Protein AF-A0A832GX34-F1 (afdb_monomer)

Radius of gyration: 17.65 Å; Cα contacts (8 Å, |Δi|>4): 379; chains: 1; bounding box: 40×36×47 Å

Foldseek 3Di:
DQAQVDDDPDADLAADPPVPDDLVVLLVVLLVVVVPDLPAAADEAPDPDFLLSHQCLLVNLVSNVVSCVVSVNNHFYEYEGQLQNLQPPSSLVSCLSGQEYEYEDQFLDFVLCCVPVVHDPPRTSVSSLVSLLVSLVSHPHAYEYEHEWKAQAPDTCLALVRLVSVLVSCVSNVGQAYEYEYRPDGGPDPRIDHDPPVSSVSSQVSSVVSVHHYDYYYD

Sequence (219 aa):
VYCFRGPTAVKTLHPVDLGYPTPRDLERALELALSDSADVRSIDFSGNGEPTLHPRLAELARVARAAAASRGVPASFGVFTNSSTLGERRALEALQLFDHVEAKLDTADPAKFRALNRPVAGLELERVVEGLRRFRKAYGGTLAVQVMLVDSGPLSNASLEDARALADALSGIEPDEVHVYTVYRPPWTGAVSKPERGRFEAFARELERAGFRVRTYYE

Solvent-accessible surface area (backbone atoms only — not comparable to full-atom values): 12136 Å² total; per-residue (Å²): 82,64,50,57,87,50,82,76,90,76,73,70,86,62,66,51,82,78,79,64,86,41,61,67,55,48,45,55,52,46,56,62,61,56,72,79,43,96,78,53,53,64,52,68,49,69,67,92,77,55,52,72,34,35,78,53,44,48,56,42,47,52,47,53,52,50,56,33,54,78,69,72,41,80,48,46,35,35,36,46,38,73,32,81,48,37,69,37,68,72,32,48,61,33,54,66,72,31,52,30,40,39,33,44,56,55,60,66,45,62,69,57,38,51,68,42,67,54,61,44,91,91,65,52,60,68,57,33,54,51,6,45,31,55,36,45,79,73,45,88,52,48,37,31,37,33,26,62,33,36,28,48,73,97,45,67,52,43,43,66,65,42,27,50,48,32,44,60,55,42,66,68,33,65,57,70,30,37,36,41,34,36,66,61,60,76,32,56,40,87,60,48,44,60,54,60,65,70,44,49,53,51,22,51,50,48,32,40,75,72,70,47,52,68,44,80,41,81,101

Structure (mmCIF, N/CA/C/O backbone):
data_AF-A0A832GX34-F1
#
_entry.id   AF-A0A832GX34-F1
#
loop_
_atom_site.group_PDB
_atom_site.id
_atom_site.type_symbol
_atom_site.label_atom_id
_atom_site.label_alt_id
_atom_site.label_comp_id
_atom_site.label_asym_id
_atom_site.label_entity_id
_atom_site.label_seq_id
_atom_site.pdbx_PDB_ins_code
_atom_site.Cartn_x
_atom_site.Cartn_y
_atom_site.Cartn_z
_atom_site.occupancy
_atom_site.B_iso_or_equiv
_atom_site.auth_seq_id
_atom_site.auth_comp_id
_atom_site.auth_asym_id
_atom_site.auth_atom_id
_atom_site.pdbx_PDB_model_num
ATOM 1 N N . VAL A 1 1 ? 11.850 5.297 -5.381 1.00 89.06 1 VAL A N 1
ATOM 2 C CA . VAL A 1 1 ? 12.397 6.443 -6.156 1.00 89.06 1 VAL A CA 1
ATOM 3 C C . VAL A 1 1 ? 11.394 7.572 -6.313 1.00 89.06 1 VAL A C 1
ATOM 5 O O . VAL A 1 1 ? 11.776 8.722 -6.204 1.00 89.06 1 VAL A O 1
ATOM 8 N N . TYR A 1 2 ? 10.113 7.256 -6.495 1.00 91.00 2 TYR A N 1
ATOM 9 C CA . TYR A 1 2 ? 9.048 8.224 -6.758 1.00 91.00 2 TYR A CA 1
ATOM 10 C C . TYR A 1 2 ? 8.475 8.936 -5.515 1.00 91.00 2 TYR A C 1
ATOM 12 O O . TYR A 1 2 ? 7.642 9.826 -5.648 1.00 91.00 2 TYR A O 1
ATOM 20 N N . CYS A 1 3 ? 8.863 8.542 -4.296 1.00 88.88 3 CYS A N 1
ATOM 21 C CA . CYS A 1 3 ? 8.315 9.136 -3.076 1.00 88.88 3 CYS A CA 1
ATOM 22 C C . CYS A 1 3 ? 8.738 10.608 -2.953 1.00 88.88 3 CYS A C 1
ATOM 24 O O . CYS A 1 3 ? 9.929 10.911 -2.871 1.00 88.88 3 CYS A O 1
ATOM 26 N N . PHE A 1 4 ? 7.762 11.518 -2.890 1.00 88.25 4 PHE A N 1
ATOM 27 C CA . PHE A 1 4 ? 7.994 12.963 -2.758 1.00 88.25 4 PHE A CA 1
ATOM 28 C C . PHE A 1 4 ? 8.680 13.351 -1.435 1.00 88.25 4 PHE A C 1
ATOM 30 O O . PHE A 1 4 ? 9.282 14.413 -1.340 1.00 88.25 4 PHE A O 1
ATOM 37 N N . ARG A 1 5 ? 8.622 12.481 -0.416 1.00 87.31 5 ARG A N 1
ATOM 38 C CA . ARG A 1 5 ? 9.267 12.691 0.893 1.00 87.31 5 ARG A CA 1
ATOM 39 C C . ARG A 1 5 ? 10.777 12.433 0.883 1.00 87.31 5 ARG A C 1
ATOM 41 O O . ARG A 1 5 ? 11.436 12.688 1.883 1.00 87.31 5 ARG A O 1
ATOM 48 N N . GLY A 1 6 ? 11.322 11.923 -0.221 1.00 86.69 6 GLY A N 1
ATOM 49 C CA . GLY A 1 6 ? 12.753 11.676 -0.360 1.00 86.69 6 GLY A CA 1
ATOM 50 C C . GLY A 1 6 ? 13.239 10.367 0.276 1.00 86.69 6 GLY A C 1
ATOM 51 O O . GLY A 1 6 ? 12.447 9.448 0.511 1.00 86.69 6 GLY A O 1
ATOM 52 N N . PRO A 1 7 ? 14.565 10.221 0.455 1.00 85.31 7 PRO A N 1
ATOM 53 C CA . PRO A 1 7 ? 15.177 8.981 0.914 1.00 85.31 7 PRO A CA 1
ATOM 54 C C . PRO A 1 7 ? 14.908 8.706 2.397 1.00 85.31 7 PRO A C 1
ATOM 56 O O . PRO A 1 7 ? 14.943 9.600 3.238 1.00 85.31 7 PRO A O 1
ATOM 59 N N . THR A 1 8 ? 14.715 7.432 2.733 1.00 85.31 8 THR A N 1
ATOM 60 C CA . THR A 1 8 ? 14.641 6.971 4.122 1.00 85.31 8 THR A CA 1
ATOM 61 C C . THR A 1 8 ? 16.038 6.942 4.742 1.00 85.31 8 THR A C 1
ATOM 63 O O . THR A 1 8 ? 16.921 6.263 4.219 1.00 85.31 8 THR A O 1
ATOM 66 N N . ALA A 1 9 ? 16.225 7.635 5.870 1.00 84.19 9 ALA A N 1
ATOM 67 C CA . ALA A 1 9 ? 17.497 7.659 6.596 1.00 84.19 9 ALA A CA 1
ATOM 68 C C . ALA A 1 9 ? 17.866 6.289 7.197 1.00 84.19 9 ALA A C 1
ATOM 70 O O . ALA A 1 9 ? 19.022 5.882 7.145 1.00 84.19 9 ALA A O 1
ATOM 71 N N . VAL A 1 10 ? 16.876 5.559 7.727 1.00 86.44 10 VAL A N 1
ATOM 72 C CA . VAL A 1 10 ? 17.055 4.237 8.347 1.00 86.44 10 VAL A CA 1
ATOM 73 C C . VAL A 1 10 ? 16.289 3.187 7.548 1.00 86.44 10 VAL A C 1
ATOM 75 O O . VAL A 1 10 ? 15.060 3.178 7.541 1.00 86.44 10 VAL A O 1
ATOM 78 N N . LYS A 1 11 ? 17.009 2.284 6.877 1.00 90.69 11 LYS A N 1
ATOM 79 C CA . LYS A 1 11 ? 16.419 1.124 6.198 1.00 90.69 11 LYS A CA 1
ATOM 80 C C . LYS A 1 11 ? 16.507 -0.100 7.101 1.00 90.69 11 LYS A C 1
ATOM 82 O O . LYS A 1 11 ? 17.604 -0.521 7.446 1.00 90.69 11 LYS A O 1
ATOM 87 N N . THR A 1 12 ? 15.368 -0.678 7.462 1.00 93.56 12 THR A N 1
ATOM 88 C CA . THR A 1 12 ? 15.299 -1.844 8.351 1.00 93.56 12 THR A CA 1
ATOM 89 C C . THR A 1 12 ? 14.001 -2.617 8.128 1.00 93.56 12 THR A C 1
ATOM 91 O O . THR A 1 12 ? 13.036 -2.062 7.606 1.00 93.56 12 THR A O 1
ATOM 94 N N . LEU A 1 13 ? 13.996 -3.890 8.523 1.00 92.38 13 LEU A N 1
ATOM 95 C CA . LEU A 1 13 ? 12.788 -4.715 8.666 1.00 92.38 13 LEU A CA 1
ATOM 96 C C . LEU A 1 13 ? 12.349 -4.842 10.131 1.00 92.38 13 LEU A C 1
ATOM 98 O O . LEU A 1 13 ? 11.284 -5.380 10.420 1.00 92.38 13 LEU A O 1
ATOM 102 N N . HIS A 1 14 ? 13.179 -4.375 11.063 1.00 92.94 14 HIS A N 1
ATOM 103 C CA . HIS A 1 14 ? 12.913 -4.466 12.490 1.00 92.94 14 HIS A CA 1
ATOM 104 C C . HIS A 1 14 ? 12.144 -3.243 12.981 1.00 92.94 14 HIS A C 1
ATOM 106 O O . HIS A 1 14 ? 12.371 -2.145 12.468 1.00 92.94 14 HIS A O 1
ATOM 112 N N . PRO A 1 15 ? 11.277 -3.407 13.995 1.00 91.62 15 PRO A N 1
ATOM 113 C CA . PRO A 1 15 ? 10.556 -2.285 14.571 1.00 91.62 15 PRO A CA 1
ATOM 114 C C . PRO A 1 15 ? 11.511 -1.181 15.031 1.00 91.62 15 PRO A C 1
ATOM 116 O O . PRO A 1 15 ? 12.547 -1.468 15.632 1.00 91.62 15 PRO A O 1
ATOM 119 N N . VAL A 1 16 ? 11.145 0.073 14.775 1.00 88.81 16 VAL A N 1
ATOM 120 C CA . VAL A 1 16 ? 11.920 1.246 15.196 1.00 88.81 16 VAL A CA 1
ATOM 121 C C . VAL A 1 16 ? 11.024 2.150 16.019 1.00 88.81 16 VAL A C 1
ATOM 123 O O . VAL A 1 16 ? 10.033 2.671 15.509 1.00 88.81 16 VAL A O 1
ATOM 126 N N . ASP A 1 17 ? 11.381 2.351 17.285 1.00 89.00 17 ASP A N 1
ATOM 127 C CA . ASP A 1 17 ? 10.767 3.397 18.095 1.00 89.00 17 ASP A CA 1
ATOM 128 C C . ASP A 1 17 ? 11.527 4.706 17.888 1.00 89.00 17 ASP A C 1
ATOM 130 O O . ASP A 1 17 ? 12.651 4.866 18.359 1.00 89.00 17 ASP A O 1
ATOM 134 N N . LEU A 1 18 ? 10.921 5.638 17.158 1.00 86.75 18 LEU A N 1
ATOM 135 C CA . LEU A 1 18 ? 11.448 6.998 17.020 1.00 86.75 18 LEU A CA 1
ATOM 136 C C . LEU A 1 18 ? 10.953 7.920 18.144 1.00 86.75 18 LEU A C 1
ATOM 138 O O . LEU A 1 18 ? 11.246 9.113 18.133 1.00 86.75 18 LEU A O 1
ATOM 142 N N . GLY A 1 19 ? 10.178 7.391 19.096 1.00 88.12 19 GLY A N 1
ATOM 143 C CA . GLY A 1 19 ? 9.509 8.150 20.146 1.00 88.12 19 GLY A CA 1
ATOM 144 C C . GLY A 1 19 ? 8.198 8.798 19.698 1.00 88.12 19 GLY A C 1
ATOM 145 O O . GLY A 1 19 ? 7.461 9.287 20.548 1.00 88.12 19 GLY A O 1
ATOM 146 N N . TYR A 1 20 ? 7.869 8.773 18.402 1.00 87.62 20 TYR A N 1
ATOM 147 C CA . TYR A 1 20 ? 6.657 9.378 17.853 1.00 87.62 20 TYR A CA 1
ATOM 148 C C . TYR A 1 20 ? 6.102 8.609 16.634 1.00 87.62 20 TYR A C 1
ATOM 150 O O . TYR A 1 20 ? 6.871 7.980 15.901 1.00 87.62 20 TYR A O 1
ATOM 158 N N . PRO A 1 21 ? 4.784 8.719 16.370 1.00 90.94 21 PRO A N 1
ATOM 159 C CA . PRO A 1 21 ? 3.783 9.309 17.264 1.00 90.94 21 PRO A CA 1
ATOM 160 C C . PRO A 1 21 ? 3.539 8.422 18.496 1.00 90.94 21 PRO A C 1
ATOM 162 O O . PRO A 1 21 ? 3.489 7.195 18.396 1.00 90.94 21 PRO A O 1
ATOM 165 N N . THR A 1 22 ? 3.372 9.028 19.675 1.00 94.75 22 THR A N 1
ATOM 166 C CA . THR A 1 22 ? 2.871 8.287 20.839 1.00 94.75 22 THR A CA 1
ATOM 167 C C . THR A 1 22 ? 1.347 8.114 20.750 1.00 94.75 22 THR A C 1
ATOM 169 O O . THR A 1 22 ? 0.675 8.903 20.082 1.00 94.75 22 THR A O 1
ATOM 172 N N . PRO A 1 23 ? 0.768 7.126 21.456 1.00 95.00 23 PRO A N 1
ATOM 173 C CA . PRO A 1 23 ? -0.682 7.004 21.631 1.00 95.00 23 PRO A CA 1
ATOM 174 C C . PRO A 1 23 ? -1.352 8.312 22.066 1.00 95.00 23 PRO A C 1
ATOM 176 O O . PRO A 1 23 ? -2.378 8.689 21.513 1.00 95.00 23 PRO A O 1
ATOM 179 N N . ARG A 1 24 ? -0.723 9.050 22.989 1.00 95.38 24 ARG A N 1
ATOM 180 C CA . ARG A 1 24 ? -1.229 10.333 23.486 1.00 95.38 24 ARG A CA 1
ATOM 181 C C . ARG A 1 24 ? -1.151 11.450 22.443 1.00 95.38 24 ARG A C 1
ATOM 183 O O . ARG A 1 24 ? -2.044 12.292 22.391 1.00 95.38 24 ARG A O 1
ATOM 190 N N . ASP A 1 25 ? -0.098 11.470 21.622 1.00 94.69 25 ASP A N 1
ATOM 191 C CA . ASP A 1 25 ? 0.008 12.431 20.515 1.00 94.69 25 ASP A CA 1
ATOM 192 C C . ASP A 1 25 ? -1.096 12.187 19.487 1.00 94.69 25 ASP A C 1
ATOM 194 O O . ASP A 1 25 ? -1.736 13.134 19.032 1.00 94.69 25 ASP A O 1
ATOM 198 N N . LEU A 1 26 ? -1.339 10.913 19.153 1.00 95.75 26 LEU A N 1
ATOM 199 C CA . LEU A 1 26 ? -2.395 10.524 18.224 1.00 95.75 26 LEU A CA 1
ATOM 200 C C . LEU A 1 26 ? -3.781 10.856 18.780 1.00 95.75 26 LEU A C 1
ATOM 202 O O . LEU A 1 26 ? -4.587 11.432 18.059 1.00 95.75 26 LEU A O 1
ATOM 206 N N . GLU A 1 27 ? -4.044 10.533 20.047 1.00 95.12 27 GLU A N 1
ATOM 207 C CA . GLU A 1 27 ? -5.300 10.868 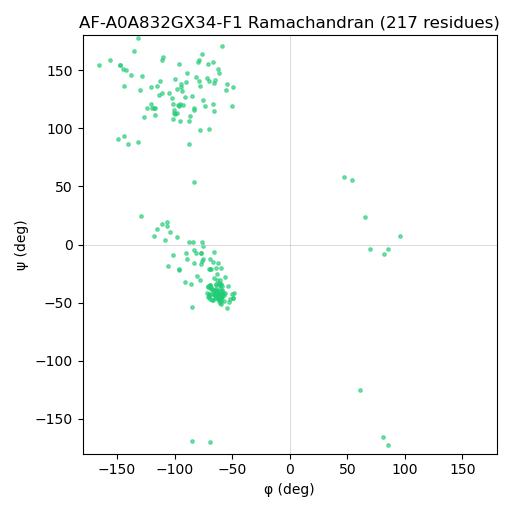20.720 1.00 95.12 27 GLU A CA 1
ATOM 208 C C . GLU A 1 27 ? -5.579 12.369 20.623 1.00 95.12 27 GLU A C 1
ATOM 210 O O . GLU A 1 27 ? -6.584 12.756 20.036 1.00 95.12 27 GLU A O 1
ATOM 215 N N . ARG A 1 28 ? -4.643 13.223 21.059 1.00 94.44 28 ARG A N 1
ATOM 216 C CA . ARG A 1 28 ? -4.798 14.685 20.982 1.00 94.44 28 ARG A CA 1
ATOM 217 C C . ARG A 1 28 ? -5.031 15.179 19.551 1.00 94.44 28 ARG A C 1
ATOM 219 O O . ARG A 1 28 ? -5.851 16.068 19.334 1.00 94.44 28 ARG A O 1
ATOM 226 N N . ALA A 1 29 ? -4.303 14.635 18.576 1.00 93.94 29 ALA A N 1
ATOM 227 C CA . ALA A 1 29 ? -4.479 15.008 17.175 1.00 93.94 29 ALA A CA 1
ATOM 228 C C . ALA A 1 29 ? -5.877 14.631 16.656 1.00 93.94 29 ALA A C 1
ATOM 230 O O . ALA A 1 29 ? -6.500 15.418 15.945 1.00 93.94 29 ALA A O 1
ATOM 231 N N . LEU A 1 30 ? -6.388 13.460 17.044 1.00 94.00 30 LEU A N 1
ATOM 232 C CA . LEU A 1 30 ? -7.731 13.006 16.689 1.00 94.00 30 LEU A CA 1
ATOM 233 C C . LEU A 1 30 ? -8.820 13.796 17.410 1.00 94.00 30 LEU A C 1
ATOM 235 O O . LEU A 1 30 ? -9.839 14.087 16.798 1.00 94.00 30 LEU A O 1
ATOM 239 N N . GLU A 1 31 ? -8.622 14.189 18.668 1.00 90.25 31 GLU A N 1
ATOM 240 C CA . GLU A 1 31 ? -9.579 15.042 19.379 1.00 90.25 31 GLU A CA 1
ATOM 241 C C . GLU A 1 31 ? -9.819 16.357 18.636 1.00 90.25 31 GLU A C 1
ATOM 243 O O . GLU A 1 31 ? -10.972 16.754 18.483 1.00 90.25 31 GLU A O 1
ATOM 248 N N . LEU A 1 32 ? -8.744 16.981 18.143 1.00 89.75 32 LEU A N 1
ATOM 249 C CA . LEU A 1 32 ? -8.796 18.212 17.352 1.00 89.75 32 LEU A CA 1
ATOM 250 C C . LEU A 1 32 ? -9.395 17.982 15.958 1.00 89.75 32 LEU A C 1
ATOM 252 O O . LEU A 1 32 ? -10.206 18.775 15.494 1.00 89.75 32 LEU A O 1
ATOM 256 N N . ALA A 1 33 ? -9.007 16.902 15.276 1.00 90.69 33 ALA A N 1
ATOM 257 C CA . ALA A 1 33 ? -9.495 16.619 13.926 1.00 90.69 33 ALA A CA 1
ATOM 258 C C . ALA A 1 33 ? -10.983 16.226 13.905 1.00 90.69 33 ALA A C 1
ATOM 260 O O . ALA A 1 33 ? -11.705 16.572 12.974 1.00 90.69 33 ALA A O 1
ATOM 261 N N . LEU A 1 34 ? -11.444 15.512 14.935 1.00 90.00 34 LEU A N 1
ATOM 262 C CA . LEU A 1 34 ? -12.820 15.025 15.039 1.00 90.00 34 LEU A CA 1
ATOM 263 C C . LEU A 1 34 ? -13.764 16.025 15.719 1.00 90.00 34 LEU A C 1
ATOM 265 O O . LEU A 1 34 ? -14.974 15.829 15.655 1.00 90.00 34 LEU A O 1
ATOM 269 N N . SER A 1 35 ? -13.263 17.086 16.367 1.00 83.88 35 SER A N 1
ATOM 270 C CA . SER A 1 35 ? -14.131 18.097 16.994 1.00 83.88 35 SER A CA 1
ATOM 271 C C . SER A 1 35 ? -14.894 18.962 15.990 1.00 83.88 35 SER A C 1
ATOM 273 O O . SER A 1 35 ? -15.904 19.550 16.362 1.00 83.88 35 SER A O 1
ATOM 275 N N . ASP A 1 36 ? -14.419 19.041 14.744 1.00 72.62 36 ASP A N 1
ATOM 276 C CA . ASP A 1 36 ? -14.904 20.000 13.740 1.00 72.62 36 ASP A CA 1
ATOM 277 C C . ASP A 1 36 ? -15.524 19.327 12.501 1.00 72.62 36 ASP A C 1
ATOM 279 O O . ASP A 1 36 ? -15.804 19.975 11.496 1.00 72.62 36 ASP A O 1
ATOM 283 N N . SER A 1 37 ? -15.706 18.000 12.517 1.00 66.25 37 SER A N 1
ATOM 284 C CA . SER A 1 37 ? -16.031 17.271 11.289 1.00 66.25 37 SER A CA 1
ATOM 285 C C . SER A 1 37 ? -17.008 16.115 11.516 1.00 66.25 37 SER A C 1
ATOM 287 O O . SER A 1 37 ? -16.624 14.984 11.810 1.00 66.25 37 SER A O 1
ATOM 289 N N . ALA A 1 38 ? -18.301 16.409 11.336 1.00 68.25 38 ALA A N 1
ATOM 290 C CA . ALA A 1 38 ? -19.385 15.421 11.387 1.00 68.25 38 ALA A CA 1
ATOM 291 C C . ALA A 1 38 ? -19.374 14.434 10.197 1.00 68.25 38 ALA A C 1
ATOM 2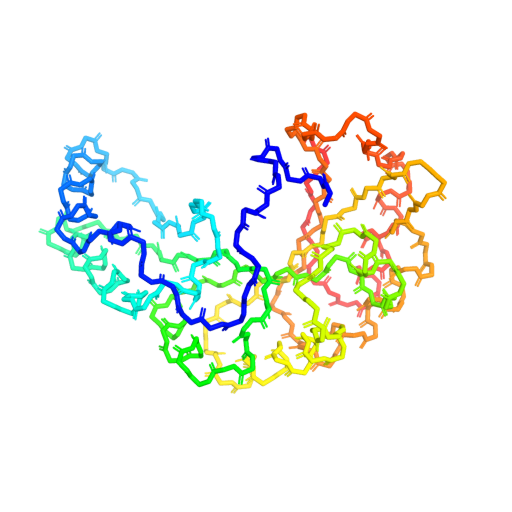93 O O . ALA A 1 38 ? -20.055 13.413 10.239 1.00 68.25 38 ALA A O 1
ATOM 294 N N . ASP A 1 39 ? -18.588 14.719 9.153 1.00 85.19 39 ASP A N 1
ATOM 295 C CA . ASP A 1 39 ? -18.563 13.972 7.888 1.00 85.19 39 ASP A CA 1
ATOM 296 C C . ASP A 1 39 ? -17.354 13.036 7.733 1.00 85.19 39 ASP A C 1
ATOM 298 O O . ASP A 1 39 ? -17.113 12.503 6.644 1.00 85.19 39 ASP A O 1
ATOM 302 N N . VAL A 1 40 ? -16.576 12.817 8.797 1.00 91.69 40 VAL A N 1
ATOM 303 C CA . VAL A 1 40 ? -15.431 11.898 8.748 1.00 91.69 40 VAL A CA 1
ATOM 304 C C . VAL A 1 40 ? -15.929 10.470 8.538 1.00 91.69 40 VAL A C 1
ATOM 306 O O . VAL A 1 40 ? -16.592 9.890 9.396 1.00 91.69 40 VAL A O 1
A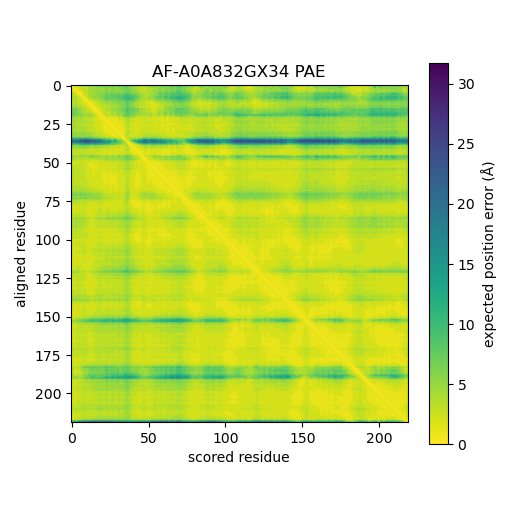TOM 309 N N . ARG A 1 41 ? -15.583 9.896 7.380 1.00 92.25 41 ARG A N 1
ATOM 310 C CA . ARG A 1 41 ? -15.945 8.522 6.992 1.00 92.25 41 ARG A CA 1
ATOM 311 C C . ARG A 1 41 ? -14.784 7.536 7.067 1.00 92.25 41 ARG A C 1
ATOM 313 O O . ARG A 1 41 ? -15.039 6.340 7.135 1.00 92.25 41 ARG A O 1
ATOM 320 N N . SER A 1 42 ? -13.540 8.011 7.083 1.00 95.19 42 SER A N 1
ATOM 321 C CA . SER A 1 42 ? -12.357 7.158 7.214 1.00 95.19 42 SER A CA 1
ATOM 322 C C . SER A 1 42 ? -11.249 7.823 8.029 1.00 95.19 42 SER A C 1
ATOM 324 O O . SER A 1 42 ? -11.127 9.049 8.065 1.00 95.19 42 SER A O 1
ATOM 326 N N . ILE A 1 43 ? -10.441 6.996 8.691 1.00 96.06 43 ILE A N 1
ATOM 327 C CA . ILE A 1 43 ? -9.198 7.375 9.366 1.00 96.06 43 ILE A CA 1
ATOM 328 C C . ILE A 1 43 ? -8.093 6.457 8.838 1.00 96.06 43 ILE A C 1
ATOM 330 O O . ILE A 1 43 ? -8.058 5.267 9.155 1.00 96.06 43 ILE A O 1
ATOM 334 N N . ASP A 1 44 ? -7.177 7.022 8.048 1.00 96.62 44 ASP A N 1
ATOM 335 C CA . ASP A 1 44 ? -6.186 6.253 7.292 1.00 96.62 44 ASP A CA 1
ATOM 336 C C . ASP A 1 44 ? -4.747 6.488 7.777 1.00 96.62 44 ASP A C 1
ATOM 338 O O . ASP A 1 44 ? -4.249 7.614 7.859 1.00 96.62 44 ASP A O 1
ATOM 342 N N . PHE A 1 45 ? -4.031 5.399 8.045 1.00 97.06 45 PHE A N 1
ATOM 343 C CA . PHE A 1 45 ? -2.638 5.404 8.480 1.00 97.06 45 PHE A CA 1
ATOM 344 C C . PHE A 1 45 ? -1.710 5.404 7.255 1.00 97.06 45 PHE A C 1
ATOM 346 O O . PHE A 1 45 ? -1.273 4.356 6.785 1.00 97.06 45 PHE A O 1
ATOM 353 N N . SER A 1 46 ? -1.405 6.598 6.736 1.00 91.88 46 SER A N 1
ATOM 354 C CA . SER A 1 46 ? -0.567 6.832 5.535 1.00 91.88 46 SER A CA 1
ATOM 355 C C . SER A 1 46 ? 0.567 7.861 5.764 1.00 91.88 46 SER A C 1
ATOM 357 O O . SER A 1 46 ? 1.068 8.538 4.854 1.00 91.88 46 SER A O 1
ATOM 359 N N . GLY A 1 47 ? 0.973 8.012 7.029 1.00 83.69 47 GLY A N 1
ATOM 360 C CA . GLY A 1 47 ? 1.973 8.977 7.496 1.00 83.69 47 GLY A CA 1
ATOM 361 C C . GLY A 1 47 ? 3.412 8.684 7.053 1.00 83.69 47 GLY A C 1
ATOM 362 O O . GLY A 1 47 ? 3.665 7.870 6.168 1.00 83.69 47 GLY A O 1
ATOM 363 N N . ASN A 1 48 ? 4.373 9.417 7.621 1.00 87.12 48 ASN A N 1
ATOM 364 C CA . ASN A 1 48 ? 5.801 9.240 7.337 1.00 87.12 48 ASN A CA 1
ATOM 365 C C . ASN A 1 48 ? 6.305 7.872 7.819 1.00 87.12 48 ASN A C 1
ATOM 367 O O . ASN A 1 48 ? 6.003 7.461 8.934 1.00 87.12 48 ASN A O 1
ATOM 371 N N . GLY A 1 49 ? 7.148 7.229 7.010 1.00 88.75 49 GLY A N 1
ATOM 372 C CA . GLY A 1 49 ? 7.692 5.904 7.311 1.00 88.75 49 GLY A CA 1
ATOM 373 C C . GLY A 1 49 ? 6.770 4.764 6.880 1.00 88.75 49 GLY A C 1
ATOM 374 O O . GLY A 1 49 ? 5.789 4.976 6.174 1.00 88.75 49 GLY A O 1
ATOM 375 N N . GLU A 1 50 ? 7.140 3.549 7.276 1.00 94.06 50 GLU A N 1
ATOM 376 C CA . GLU A 1 50 ? 6.340 2.342 7.071 1.00 94.06 50 GLU A CA 1
ATOM 377 C C . GLU A 1 50 ? 5.560 2.040 8.361 1.00 94.06 50 GLU A C 1
ATOM 379 O O . GLU A 1 50 ? 6.202 1.727 9.371 1.00 94.06 50 GLU A O 1
ATOM 384 N N . PRO A 1 51 ? 4.213 2.133 8.371 1.00 95.19 51 PRO A N 1
ATOM 385 C CA . PRO A 1 51 ? 3.421 1.986 9.592 1.00 95.19 51 PRO A CA 1
ATOM 386 C C . PRO A 1 51 ? 3.693 0.694 10.367 1.00 95.19 51 PRO A C 1
ATOM 388 O O . PRO A 1 51 ? 3.720 0.710 11.599 1.00 95.19 51 PRO A O 1
ATOM 391 N N . THR A 1 52 ? 3.950 -0.422 9.680 1.00 95.62 52 THR A N 1
ATOM 392 C CA . THR A 1 52 ? 4.188 -1.725 10.324 1.00 95.62 52 THR A CA 1
ATOM 393 C C . THR A 1 52 ? 5.502 -1.792 11.113 1.00 95.62 52 THR A C 1
ATOM 395 O O . THR A 1 52 ? 5.623 -2.583 12.060 1.00 95.62 52 THR A O 1
ATOM 398 N N . LEU A 1 53 ? 6.469 -0.919 10.810 1.00 95.19 53 LEU A N 1
ATOM 399 C CA . LEU A 1 53 ? 7.707 -0.780 11.582 1.00 95.19 53 LEU A CA 1
ATOM 400 C C . LEU A 1 53 ? 7.498 -0.026 12.902 1.00 95.19 53 LEU A C 1
ATOM 402 O O . LEU A 1 53 ? 8.354 -0.111 13.782 1.00 95.19 53 LEU A O 1
ATOM 406 N N . HIS A 1 54 ? 6.371 0.663 13.100 1.00 94.94 54 HIS A N 1
ATOM 407 C CA . HIS A 1 54 ? 6.118 1.358 14.359 1.00 94.94 54 HIS A CA 1
ATOM 408 C C . HIS A 1 54 ? 5.778 0.353 15.471 1.00 94.94 54 HIS A C 1
ATOM 410 O O . HIS A 1 54 ? 4.751 -0.324 15.346 1.00 94.94 54 HIS A O 1
ATOM 416 N N . PRO A 1 55 ? 6.550 0.254 16.579 1.00 93.88 55 PRO A N 1
ATOM 417 C CA . PRO A 1 55 ? 6.421 -0.778 17.624 1.00 93.88 55 PRO A CA 1
ATOM 418 C C . PRO A 1 55 ? 5.023 -0.844 18.251 1.00 93.88 55 PRO A C 1
ATOM 420 O O . PRO A 1 55 ? 4.558 -1.921 18.630 1.00 93.88 55 PRO A O 1
ATOM 423 N N . ARG A 1 56 ? 4.316 0.286 18.255 1.00 95.38 56 ARG A N 1
ATOM 424 C CA . ARG A 1 56 ? 2.987 0.444 18.850 1.00 95.38 56 ARG A CA 1
ATOM 425 C C . ARG A 1 56 ? 1.847 0.551 17.829 1.00 95.38 56 ARG A C 1
ATOM 427 O O . ARG A 1 56 ? 0.787 1.039 18.187 1.00 95.38 56 ARG A O 1
ATOM 434 N N . LEU A 1 57 ? 2.018 0.121 16.570 1.00 96.75 57 LEU A N 1
ATOM 435 C CA . LEU A 1 57 ? 0.957 0.228 15.543 1.00 96.75 57 LEU A CA 1
ATOM 436 C C . LEU A 1 57 ? -0.407 -0.298 16.031 1.00 96.75 57 LEU A C 1
ATOM 438 O O . LEU A 1 57 ? -1.416 0.380 15.876 1.00 96.75 57 LEU A O 1
ATOM 442 N N . ALA A 1 58 ? -0.431 -1.467 16.679 1.00 97.25 58 ALA A N 1
ATOM 443 C CA . ALA A 1 58 ? -1.670 -2.043 17.200 1.00 97.25 58 ALA A CA 1
ATOM 444 C C . ALA A 1 58 ? -2.314 -1.192 18.312 1.00 97.25 58 ALA A C 1
ATOM 446 O O . ALA A 1 58 ? -3.533 -1.131 18.432 1.00 97.25 58 ALA A O 1
ATOM 447 N N . GLU A 1 59 ? -1.510 -0.540 19.149 1.00 97.44 59 GLU A N 1
ATOM 448 C CA . GLU A 1 59 ? -2.002 0.382 20.175 1.00 97.44 59 GLU A CA 1
ATOM 449 C C . GLU A 1 59 ? -2.558 1.660 19.538 1.00 97.44 59 GLU A C 1
ATOM 451 O O . GLU A 1 59 ? -3.674 2.059 19.856 1.00 97.44 59 GLU A O 1
ATOM 456 N N . LEU A 1 60 ? -1.837 2.239 18.572 1.00 97.38 60 LEU A N 1
ATOM 457 C CA . LEU A 1 60 ? -2.281 3.419 17.829 1.00 97.38 60 LEU A CA 1
ATOM 458 C C . LEU A 1 60 ? -3.613 3.174 17.103 1.00 97.38 60 LEU A C 1
ATOM 460 O O . LEU A 1 60 ? -4.504 4.017 17.155 1.00 97.38 60 LEU A O 1
ATOM 464 N N . ALA A 1 61 ? -3.784 2.005 16.478 1.00 97.75 61 ALA A N 1
ATOM 465 C CA . ALA A 1 61 ? -5.039 1.624 15.833 1.00 97.75 61 ALA A CA 1
ATOM 466 C C . ALA A 1 61 ? -6.206 1.549 16.836 1.00 97.75 61 ALA A C 1
ATOM 468 O O . ALA A 1 61 ? -7.297 2.049 16.561 1.00 97.75 61 ALA A O 1
ATOM 469 N N . ARG A 1 62 ? -5.978 0.980 18.031 1.00 98.06 62 ARG A N 1
ATOM 470 C CA . ARG A 1 62 ? -6.993 0.930 19.100 1.00 98.06 62 ARG A CA 1
ATOM 471 C C . ARG A 1 62 ? -7.348 2.319 19.623 1.00 98.06 62 ARG A C 1
ATOM 473 O O . ARG A 1 62 ? -8.530 2.589 19.808 1.00 98.06 62 ARG A O 1
ATOM 480 N N . VAL A 1 63 ? -6.357 3.192 19.814 1.00 97.81 63 VAL A N 1
ATOM 481 C CA . VAL A 1 63 ? -6.589 4.594 20.198 1.00 97.81 63 VAL A CA 1
ATOM 482 C C . VAL A 1 63 ? -7.439 5.304 19.154 1.00 97.81 63 VAL A C 1
ATOM 484 O O . VAL A 1 63 ? -8.427 5.941 19.510 1.00 97.81 63 VAL A O 1
ATOM 487 N N . ALA A 1 64 ? -7.120 5.144 17.868 1.00 97.00 64 ALA A N 1
ATOM 488 C CA . ALA A 1 64 ? -7.883 5.781 16.803 1.00 97.00 64 ALA A CA 1
ATOM 489 C C . ALA A 1 64 ? -9.346 5.312 16.767 1.00 97.00 64 ALA A C 1
ATOM 4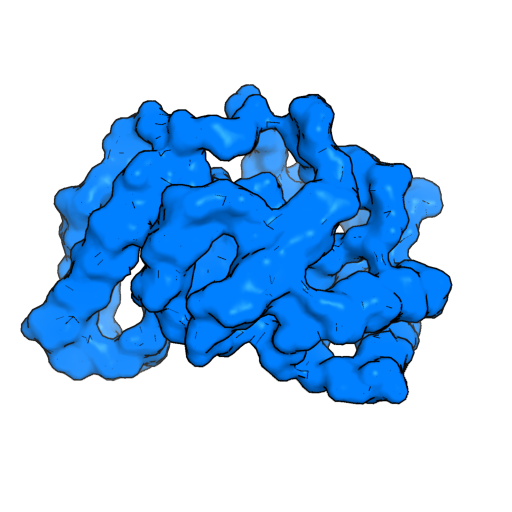91 O O . ALA A 1 64 ? -10.261 6.134 16.679 1.00 97.00 64 ALA A O 1
ATOM 492 N N . ARG A 1 65 ? -9.573 4.001 16.917 1.00 96.94 65 ARG A N 1
ATOM 493 C CA . ARG A 1 65 ? -10.921 3.424 17.021 1.00 96.94 65 ARG A CA 1
ATOM 494 C C . ARG A 1 65 ? -11.686 3.937 18.235 1.00 96.94 65 ARG A C 1
ATOM 496 O O . ARG A 1 65 ? -12.844 4.325 18.097 1.00 96.94 65 ARG A O 1
ATOM 503 N N . ALA A 1 66 ? -11.049 3.979 19.404 1.00 96.44 66 ALA A N 1
ATOM 504 C CA . ALA A 1 66 ? -11.666 4.489 20.625 1.00 96.44 66 ALA A CA 1
ATOM 505 C C . ALA A 1 66 ? -12.040 5.976 20.500 1.00 96.44 66 ALA A C 1
ATOM 507 O O . ALA A 1 66 ? -13.144 6.362 20.886 1.00 96.44 66 ALA A O 1
ATOM 508 N N . ALA A 1 67 ? -11.168 6.793 19.901 1.00 94.62 67 ALA A N 1
ATOM 509 C CA . ALA A 1 67 ? -11.420 8.213 19.679 1.00 94.62 67 ALA A CA 1
ATOM 510 C C . ALA A 1 67 ? -12.651 8.444 18.786 1.00 94.62 67 ALA A C 1
ATOM 512 O O . ALA A 1 67 ? -13.544 9.201 19.174 1.00 94.62 67 ALA A O 1
ATOM 513 N N . ALA A 1 68 ? -12.751 7.742 17.651 1.00 94.06 68 ALA A N 1
ATOM 514 C CA . ALA A 1 68 ? -13.918 7.821 16.769 1.00 94.06 68 ALA A CA 1
ATOM 515 C C . ALA A 1 68 ? -15.203 7.336 17.465 1.00 94.06 68 ALA A C 1
ATOM 517 O O . ALA A 1 68 ? -16.216 8.038 17.462 1.00 94.06 68 ALA A O 1
ATOM 518 N N . ALA A 1 69 ? -15.142 6.181 18.138 1.00 93.69 69 ALA A N 1
ATOM 519 C CA . ALA A 1 69 ? -16.284 5.598 18.838 1.00 93.69 69 ALA A CA 1
ATOM 520 C C . ALA A 1 69 ? -16.814 6.509 19.958 1.00 93.69 69 ALA A C 1
ATOM 522 O O . ALA A 1 69 ? -18.022 6.709 20.062 1.00 93.69 69 ALA A O 1
ATOM 523 N N . SER A 1 70 ? -15.924 7.124 20.749 1.00 92.81 70 SER A N 1
ATOM 524 C CA . SER A 1 70 ? -16.297 8.048 21.837 1.00 92.81 70 SER A CA 1
ATOM 525 C C . SER A 1 70 ? -17.084 9.278 21.365 1.00 92.81 70 SER A C 1
ATOM 527 O O . SER A 1 70 ? -17.767 9.915 22.162 1.00 92.81 70 SER A O 1
ATOM 529 N N . ARG A 1 71 ? -16.993 9.604 20.071 1.00 89.81 71 ARG A N 1
ATOM 530 C CA . ARG A 1 71 ? -17.651 10.747 19.425 1.00 89.81 71 ARG A CA 1
ATOM 531 C C . ARG A 1 71 ? -18.800 10.332 18.507 1.00 89.81 71 ARG A C 1
ATOM 533 O O . ARG A 1 71 ? -19.382 11.186 17.850 1.00 89.81 71 ARG A O 1
ATOM 540 N N . GLY A 1 72 ? -19.124 9.038 18.447 1.00 90.56 72 GLY A N 1
ATOM 541 C CA . GLY A 1 72 ? -20.155 8.516 17.551 1.00 90.56 72 GLY A CA 1
ATOM 542 C C . GLY A 1 72 ? -19.811 8.666 16.066 1.00 90.56 72 GLY A C 1
ATOM 543 O O . GLY A 1 72 ? -20.722 8.703 15.245 1.00 90.56 72 GLY A O 1
ATOM 544 N N . VAL A 1 73 ? -18.523 8.765 15.715 1.00 91.81 73 VAL A N 1
ATOM 545 C CA . VAL A 1 73 ? -18.067 8.891 14.325 1.00 91.81 73 VAL A CA 1
ATOM 546 C C . VAL A 1 73 ? -17.989 7.493 13.699 1.00 91.81 73 VAL A C 1
ATOM 548 O O . VAL A 1 73 ? -17.168 6.683 14.141 1.00 91.81 73 VAL A O 1
ATOM 551 N N . PRO A 1 74 ? -18.794 7.178 12.668 1.00 91.69 74 PRO A N 1
ATOM 552 C CA . PRO A 1 74 ? -18.823 5.859 12.038 1.00 91.69 74 PRO A CA 1
ATOM 553 C C . PRO A 1 74 ? -17.702 5.714 10.992 1.00 91.69 74 PRO A C 1
ATOM 555 O O . PRO A 1 74 ? -17.962 5.422 9.826 1.00 91.69 74 PRO A O 1
ATOM 558 N N . ALA A 1 75 ? -16.455 5.967 11.393 1.00 94.31 75 ALA A N 1
ATOM 559 C CA . ALA A 1 75 ? -15.307 5.910 10.493 1.00 94.31 75 ALA A CA 1
ATOM 560 C C . ALA A 1 75 ? -14.845 4.467 10.235 1.00 94.31 75 ALA A C 1
ATOM 562 O O . ALA A 1 75 ? -14.769 3.657 11.162 1.00 94.31 75 ALA A O 1
ATOM 563 N N . SER A 1 76 ? -14.463 4.174 8.992 1.00 97.06 76 SER A N 1
ATOM 564 C CA . SER A 1 76 ? -13.622 3.022 8.660 1.00 97.06 76 SER A CA 1
ATOM 565 C C . SER A 1 76 ? -12.150 3.322 8.954 1.00 97.06 76 SER A C 1
ATOM 567 O O . SER A 1 76 ? -11.721 4.477 8.972 1.00 97.06 76 SER A O 1
ATOM 569 N N . PHE A 1 77 ? -11.351 2.282 9.155 1.00 98.25 77 PHE A N 1
ATOM 570 C CA . PHE A 1 77 ? -9.931 2.405 9.474 1.00 98.25 77 PHE A CA 1
ATOM 571 C C . PHE A 1 77 ? -9.083 1.775 8.382 1.00 98.25 77 PHE A C 1
ATOM 573 O O . PHE A 1 77 ? -9.150 0.563 8.166 1.00 98.25 77 PHE A O 1
ATOM 580 N N . GLY A 1 78 ? -8.268 2.590 7.718 1.00 98.38 78 GLY A N 1
ATOM 581 C CA . GLY A 1 78 ? -7.356 2.146 6.673 1.00 98.38 78 GLY A CA 1
ATOM 582 C C . GLY 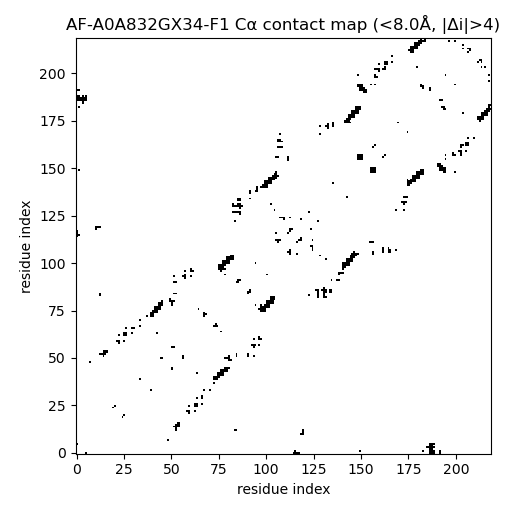A 1 78 ? -5.890 2.237 7.077 1.00 98.38 78 GLY A C 1
ATOM 583 O O . GLY A 1 78 ? -5.505 2.998 7.969 1.00 98.38 78 GLY A O 1
ATOM 584 N N . VAL A 1 79 ? -5.037 1.476 6.400 1.00 98.50 79 VAL A N 1
ATOM 585 C CA . VAL A 1 79 ? -3.578 1.601 6.508 1.00 98.50 79 VAL A CA 1
ATOM 586 C C . VAL A 1 79 ? -2.918 1.348 5.163 1.00 98.50 79 VAL A C 1
ATOM 588 O O . VAL A 1 79 ? -3.271 0.414 4.443 1.00 98.50 79 VAL A O 1
ATOM 591 N N . PHE A 1 80 ? -1.939 2.190 4.843 1.00 98.00 80 PHE A N 1
ATOM 592 C CA . PHE A 1 80 ? -1.104 2.054 3.659 1.00 98.00 80 PHE A CA 1
ATOM 593 C C . PHE A 1 80 ? 0.259 1.478 4.047 1.00 98.00 80 PHE A C 1
ATOM 595 O O . PHE A 1 80 ? 0.946 2.036 4.902 1.00 98.00 80 PHE A O 1
ATOM 602 N N . THR A 1 81 ? 0.668 0.383 3.408 1.00 97.62 81 THR A N 1
ATOM 603 C CA . THR A 1 81 ? 1.940 -0.300 3.685 1.00 97.62 81 THR A CA 1
ATOM 604 C C . THR A 1 81 ? 2.751 -0.530 2.413 1.00 97.62 81 THR A C 1
ATOM 606 O O . THR A 1 81 ? 2.227 -0.828 1.339 1.00 97.62 81 THR A O 1
ATOM 609 N N . ASN A 1 82 ? 4.073 -0.436 2.532 1.00 96.56 82 ASN A N 1
ATOM 610 C CA . ASN A 1 82 ? 5.031 -0.803 1.495 1.00 96.56 82 ASN A CA 1
ATOM 611 C C . ASN A 1 82 ? 5.218 -2.327 1.348 1.00 96.56 82 ASN A C 1
ATOM 613 O O . ASN A 1 82 ? 6.065 -2.756 0.563 1.00 96.56 82 ASN A O 1
ATOM 617 N N . SER A 1 83 ? 4.474 -3.120 2.127 1.00 97.81 83 SER A N 1
ATOM 618 C CA . SER A 1 83 ? 4.436 -4.587 2.123 1.00 97.81 83 SER A CA 1
ATOM 619 C C . SER A 1 83 ? 5.683 -5.304 2.656 1.00 97.81 83 SER A C 1
ATOM 621 O O . SER A 1 83 ? 5.680 -6.529 2.781 1.00 97.81 83 SER A O 1
ATOM 623 N N . SER A 1 84 ? 6.747 -4.578 3.015 1.00 96.06 84 SER A N 1
ATOM 624 C CA . SER A 1 84 ? 8.059 -5.160 3.351 1.00 96.06 84 SER A CA 1
ATOM 625 C C . SER A 1 84 ? 8.061 -6.078 4.574 1.00 96.06 84 SER A C 1
ATOM 627 O O . SER A 1 84 ? 8.912 -6.961 4.665 1.00 96.06 84 SER A O 1
ATOM 629 N N . THR A 1 85 ? 7.114 -5.900 5.497 1.00 96.06 85 THR A N 1
ATOM 630 C CA . THR A 1 85 ? 7.022 -6.688 6.734 1.00 96.06 85 THR A CA 1
ATOM 631 C C . THR A 1 85 ? 5.759 -7.544 6.807 1.00 96.06 85 THR A C 1
ATOM 633 O O . THR A 1 85 ? 5.421 -8.013 7.890 1.00 96.06 85 THR A O 1
ATOM 636 N N . LEU A 1 86 ? 5.013 -7.731 5.714 1.00 95.31 86 LEU A N 1
ATOM 637 C CA . LEU A 1 86 ? 3.760 -8.504 5.763 1.00 95.31 86 LEU A CA 1
ATOM 638 C C . LEU A 1 86 ? 3.977 -9.991 6.074 1.00 95.31 86 LEU A C 1
ATOM 640 O O . LEU A 1 86 ? 3.046 -10.671 6.482 1.00 95.31 86 LEU A O 1
ATOM 644 N N . GLY A 1 87 ? 5.208 -10.494 5.956 1.00 88.44 87 GLY A N 1
ATOM 645 C CA . GLY A 1 87 ? 5.575 -11.825 6.449 1.00 88.44 87 GLY A CA 1
ATOM 646 C C . GLY A 1 87 ? 5.736 -11.921 7.973 1.00 88.44 87 GLY A C 1
ATOM 647 O O . GLY A 1 87 ? 5.814 -13.029 8.501 1.00 88.44 87 GLY A O 1
ATOM 648 N N . GLU A 1 88 ? 5.784 -10.793 8.688 1.00 93.38 88 GLU A N 1
ATOM 649 C CA . GLU A 1 88 ? 6.080 -10.747 10.119 1.00 93.38 88 GLU A CA 1
ATOM 650 C C . GLU A 1 88 ? 4.807 -10.826 10.965 1.00 93.38 88 GLU A C 1
ATOM 652 O O . GLU A 1 88 ? 3.905 -9.994 10.839 1.00 93.38 88 GLU A O 1
ATOM 657 N N . ARG A 1 89 ? 4.766 -11.767 11.919 1.00 93.12 89 ARG A N 1
ATOM 658 C CA . ARG A 1 89 ? 3.606 -11.997 12.805 1.00 93.12 89 ARG A CA 1
ATOM 659 C C . ARG A 1 89 ? 3.092 -10.716 13.468 1.00 93.12 89 ARG A C 1
ATOM 661 O O . ARG A 1 89 ? 1.893 -10.476 13.512 1.00 93.12 89 ARG A O 1
ATOM 668 N N . ARG A 1 90 ? 4.005 -9.868 13.941 1.00 94.12 90 ARG A N 1
ATOM 669 C CA . ARG A 1 90 ? 3.674 -8.596 14.596 1.00 94.12 90 ARG A CA 1
ATOM 670 C C . ARG A 1 90 ? 2.921 -7.634 13.669 1.00 94.12 90 ARG A C 1
ATOM 672 O O . ARG A 1 90 ? 2.006 -6.950 14.119 1.00 94.12 90 ARG A O 1
ATOM 679 N N . ALA A 1 91 ? 3.317 -7.560 12.397 1.00 94.12 91 ALA A N 1
ATOM 680 C CA . ALA A 1 91 ? 2.623 -6.738 11.413 1.00 94.12 91 ALA A CA 1
ATOM 681 C C . ALA A 1 91 ? 1.245 -7.335 11.111 1.00 94.12 91 ALA A C 1
ATOM 683 O O . ALA A 1 91 ? 0.256 -6.615 11.183 1.00 94.12 91 ALA A O 1
ATOM 684 N N . LEU A 1 92 ? 1.172 -8.652 10.879 1.00 93.06 92 LEU A N 1
ATOM 685 C CA . LEU A 1 92 ? -0.085 -9.369 10.638 1.00 93.06 92 LEU A CA 1
ATOM 686 C C . LEU A 1 92 ? -1.121 -9.105 11.741 1.00 93.06 92 LEU A C 1
ATOM 688 O O . LEU A 1 92 ? -2.253 -8.743 11.431 1.00 93.06 92 LEU A O 1
ATOM 692 N N . GLU A 1 93 ? -0.724 -9.241 13.011 1.00 94.38 93 GLU A N 1
ATOM 693 C CA . GLU A 1 93 ? -1.580 -9.018 14.185 1.00 94.38 93 GLU A CA 1
ATOM 694 C C . GLU A 1 93 ? -2.076 -7.570 14.284 1.00 94.38 93 GLU A C 1
ATOM 696 O O . GLU A 1 93 ? -3.246 -7.334 14.576 1.00 94.38 93 GLU A O 1
ATOM 701 N N . ALA A 1 94 ? -1.204 -6.590 14.028 1.00 96.94 94 ALA A N 1
ATOM 702 C CA . ALA A 1 94 ? -1.588 -5.182 14.059 1.00 96.94 94 ALA A CA 1
ATOM 703 C C . ALA A 1 94 ? -2.549 -4.824 12.915 1.00 96.94 94 ALA A C 1
ATOM 705 O O . ALA A 1 94 ? -3.492 -4.064 13.124 1.00 96.94 94 ALA A O 1
ATOM 706 N N . LEU A 1 95 ? -2.329 -5.390 11.725 1.00 97.94 95 LEU A N 1
ATOM 707 C CA . LEU A 1 95 ? -3.129 -5.116 10.533 1.00 97.94 95 LEU A CA 1
ATOM 708 C C . LEU A 1 95 ? -4.561 -5.673 10.619 1.00 97.94 95 LEU A C 1
ATOM 710 O O . LEU A 1 95 ? -5.449 -5.131 9.972 1.00 97.94 95 LEU A O 1
ATOM 714 N N . GLN A 1 96 ? -4.825 -6.666 11.481 1.00 97.06 96 GLN A N 1
ATOM 715 C CA . GLN A 1 96 ? -6.195 -7.143 11.751 1.00 97.06 96 GLN A CA 1
ATOM 716 C C . GLN A 1 96 ? -7.107 -6.070 12.367 1.00 97.06 96 GLN A C 1
ATOM 718 O O . GLN A 1 96 ? -8.322 -6.230 12.392 1.00 97.06 96 GLN A O 1
ATOM 723 N N . LEU A 1 97 ? -6.537 -4.981 12.890 1.00 97.75 97 LEU A N 1
ATOM 724 C CA . LEU A 1 97 ? -7.296 -3.877 13.475 1.00 97.75 97 LEU A CA 1
ATOM 725 C C . LEU A 1 97 ? -7.784 -2.868 12.429 1.00 97.75 97 LEU A C 1
ATOM 727 O O . LEU A 1 97 ? -8.391 -1.871 12.813 1.00 97.75 97 LEU A O 1
ATOM 731 N N . PHE A 1 98 ? -7.537 -3.090 11.139 1.00 98.50 98 PHE A N 1
ATOM 732 C CA . PHE A 1 98 ? -7.929 -2.193 10.053 1.00 98.50 98 PHE A CA 1
ATOM 733 C C . PHE A 1 98 ? -8.997 -2.840 9.174 1.00 98.50 98 PHE A C 1
ATOM 735 O O . PHE A 1 98 ? -8.930 -4.032 8.881 1.00 98.50 98 PHE A O 1
ATOM 742 N N . ASP A 1 99 ? -9.967 -2.043 8.738 1.00 98.50 99 ASP A N 1
ATOM 743 C CA . ASP A 1 99 ? -11.042 -2.475 7.837 1.00 98.50 99 ASP A CA 1
ATOM 744 C C . ASP A 1 99 ? -10.542 -2.556 6.383 1.00 98.50 99 ASP A C 1
ATOM 746 O O . ASP A 1 99 ? -10.993 -3.405 5.608 1.00 98.50 99 ASP A O 1
ATOM 750 N N . HIS A 1 100 ? -9.564 -1.706 6.045 1.00 98.31 100 HIS A N 1
ATOM 751 C CA . HIS A 1 100 ? -8.924 -1.645 4.735 1.00 98.31 100 HIS A CA 1
ATOM 752 C C . HIS A 1 100 ? -7.394 -1.653 4.861 1.00 98.31 100 HIS A C 1
ATOM 754 O O . HIS A 1 100 ? -6.810 -0.876 5.618 1.00 98.31 100 HIS A O 1
ATOM 760 N N . VAL A 1 101 ? -6.725 -2.489 4.070 1.00 98.62 101 VAL A N 1
ATOM 761 C CA . VAL A 1 101 ? -5.269 -2.449 3.894 1.00 98.62 101 VAL A CA 1
ATOM 762 C C . VAL A 1 101 ? -4.961 -2.215 2.426 1.00 98.62 101 VAL A C 1
ATOM 764 O O . VAL A 1 101 ? -5.334 -3.015 1.573 1.00 98.62 101 VAL A O 1
ATOM 767 N N . GLU A 1 102 ? -4.245 -1.131 2.138 1.00 98.62 102 GLU A N 1
ATOM 768 C CA . GLU A 1 102 ? -3.674 -0.879 0.820 1.00 98.62 102 GLU A CA 1
ATOM 769 C C . GLU A 1 102 ? -2.180 -1.223 0.853 1.00 98.62 102 GLU A C 1
ATOM 771 O O . GLU A 1 102 ? -1.370 -0.537 1.484 1.00 98.62 102 GLU A O 1
ATOM 776 N N . ALA A 1 103 ? -1.817 -2.321 0.196 1.00 98.44 103 ALA A N 1
ATOM 777 C CA . ALA A 1 103 ? -0.478 -2.886 0.231 1.00 98.44 103 ALA A CA 1
ATOM 778 C C . ALA A 1 103 ? 0.219 -2.734 -1.123 1.00 98.44 103 ALA A C 1
ATOM 780 O O . ALA A 1 103 ? -0.323 -3.060 -2.175 1.00 98.44 103 ALA A O 1
ATOM 781 N N . LYS A 1 104 ? 1.447 -2.228 -1.116 1.00 98.12 104 LYS A N 1
ATOM 782 C CA . LYS A 1 104 ? 2.195 -1.938 -2.340 1.00 98.12 104 LYS A CA 1
ATOM 783 C C . LYS A 1 104 ? 2.804 -3.184 -2.989 1.00 98.12 104 LYS A C 1
ATOM 785 O O . LYS A 1 104 ? 3.469 -3.969 -2.313 1.00 98.12 104 LYS A O 1
ATOM 790 N N . LEU A 1 105 ? 2.693 -3.275 -4.313 1.00 98.62 105 LEU A N 1
ATOM 791 C CA . LEU A 1 105 ? 3.463 -4.172 -5.176 1.00 98.62 105 LEU A CA 1
ATOM 792 C C . LEU A 1 105 ? 3.649 -3.506 -6.550 1.00 98.62 105 LEU A C 1
ATOM 794 O O . LEU A 1 105 ? 2.815 -3.638 -7.437 1.00 98.62 105 LEU A O 1
ATOM 798 N N . ASP A 1 106 ? 4.735 -2.748 -6.727 1.00 98.31 106 ASP A N 1
ATOM 799 C CA . ASP A 1 106 ? 4.917 -1.924 -7.937 1.00 98.31 106 ASP A CA 1
ATOM 800 C C . ASP A 1 106 ? 5.342 -2.730 -9.181 1.00 98.31 106 ASP A C 1
ATOM 802 O O . ASP A 1 106 ? 5.307 -2.209 -10.295 1.00 98.31 106 ASP A O 1
ATOM 806 N N . THR A 1 107 ? 5.823 -3.962 -9.009 1.00 98.44 107 THR A N 1
ATOM 807 C CA . THR A 1 107 ? 6.338 -4.805 -10.095 1.00 98.44 107 THR A CA 1
ATOM 808 C C . THR A 1 107 ? 6.488 -6.256 -9.636 1.00 98.44 107 THR A C 1
ATOM 810 O O . THR A 1 107 ? 6.691 -6.512 -8.449 1.00 98.44 107 THR A O 1
ATOM 813 N N . ALA A 1 108 ? 6.421 -7.189 -10.588 1.00 98.06 108 ALA A N 1
ATOM 814 C CA . ALA A 1 108 ? 6.758 -8.602 -10.408 1.00 98.06 108 ALA A CA 1
ATOM 815 C C . ALA A 1 108 ? 8.189 -8.950 -10.892 1.00 98.06 108 ALA A C 1
ATOM 817 O O . ALA A 1 108 ? 8.573 -10.115 -10.891 1.00 98.06 108 ALA A O 1
ATOM 818 N N . ASP A 1 109 ? 8.990 -7.951 -11.281 1.00 98.25 109 ASP A N 1
ATOM 819 C CA . ASP A 1 109 ? 10.376 -8.112 -11.735 1.00 98.25 109 ASP A CA 1
ATOM 820 C C . ASP A 1 109 ? 11.370 -7.726 -10.610 1.00 98.25 109 ASP A C 1
ATOM 822 O O . ASP A 1 109 ? 11.373 -6.574 -10.150 1.00 98.25 109 ASP A O 1
ATOM 826 N N . PRO A 1 110 ? 12.261 -8.638 -10.165 1.00 97.75 110 PRO A N 1
ATOM 827 C CA . PRO A 1 110 ? 13.221 -8.357 -9.094 1.00 97.75 110 PRO A CA 1
ATOM 828 C C . PRO A 1 110 ? 14.207 -7.216 -9.390 1.00 97.75 110 PRO A C 1
ATOM 830 O O . PRO A 1 110 ? 14.612 -6.486 -8.479 1.00 97.75 110 PRO A O 1
ATOM 833 N N . ALA A 1 111 ? 14.622 -7.034 -10.647 1.00 97.19 111 ALA A N 1
ATOM 834 C CA . ALA A 1 111 ? 15.504 -5.939 -11.039 1.00 97.19 111 ALA A CA 1
ATOM 835 C C . ALA A 1 111 ? 14.771 -4.592 -10.969 1.00 97.19 111 ALA A C 1
ATOM 837 O O . ALA A 1 111 ? 15.315 -3.631 -10.411 1.00 97.19 111 ALA A O 1
ATOM 838 N N . LYS A 1 112 ? 13.518 -4.533 -11.439 1.00 97.69 112 LYS A N 1
ATOM 839 C CA . LYS A 1 112 ? 12.673 -3.333 -11.316 1.00 97.69 112 LYS A CA 1
ATOM 840 C C . LYS A 1 112 ? 12.354 -3.028 -9.854 1.00 97.69 112 LYS A C 1
ATOM 842 O O . LYS A 1 112 ? 12.445 -1.868 -9.456 1.00 97.69 112 LYS A O 1
ATOM 847 N N . PHE A 1 113 ? 12.099 -4.042 -9.026 1.00 97.88 113 PHE A N 1
ATOM 848 C CA . PHE A 1 113 ? 11.873 -3.876 -7.586 1.00 97.88 113 PHE A CA 1
ATOM 849 C C . PHE A 1 113 ? 13.083 -3.233 -6.894 1.00 97.88 113 PHE A C 1
ATOM 851 O O . PHE A 1 113 ? 12.950 -2.227 -6.189 1.00 97.88 113 PHE A O 1
ATOM 858 N N . ARG A 1 114 ? 14.298 -3.740 -7.152 1.00 96.44 114 ARG A N 1
ATOM 859 C CA . ARG A 1 114 ? 15.533 -3.150 -6.607 1.00 96.44 114 ARG A CA 1
ATOM 860 C C . ARG A 1 114 ? 15.742 -1.708 -7.072 1.00 96.44 114 ARG A C 1
ATOM 862 O O . ARG A 1 114 ? 16.120 -0.859 -6.261 1.00 96.44 114 ARG A O 1
ATOM 869 N N . ALA A 1 115 ? 15.468 -1.413 -8.342 1.00 94.94 115 ALA A N 1
ATOM 870 C CA . ALA A 1 115 ? 15.655 -0.081 -8.910 1.00 94.94 115 ALA A CA 1
ATOM 871 C C . ALA A 1 115 ? 14.631 0.946 -8.391 1.00 94.94 115 ALA A C 1
ATOM 873 O O . ALA A 1 115 ? 15.008 2.062 -8.012 1.00 94.94 115 ALA A O 1
ATOM 874 N N . LEU A 1 116 ? 13.350 0.568 -8.345 1.00 94.56 116 LEU A N 1
ATOM 875 C CA . LEU A 1 116 ? 12.235 1.454 -8.017 1.00 94.56 116 LEU A CA 1
ATOM 876 C C . LEU A 1 116 ? 12.018 1.578 -6.508 1.00 94.56 116 LEU A C 1
ATOM 878 O O . LEU A 1 116 ? 12.017 2.693 -5.972 1.00 94.56 116 LEU A O 1
ATOM 882 N N . ASN A 1 117 ? 11.863 0.456 -5.808 1.00 94.50 117 ASN A N 1
ATOM 883 C CA . ASN A 1 117 ? 11.518 0.429 -4.386 1.00 94.50 117 ASN A CA 1
ATOM 884 C C . ASN A 1 117 ? 12.746 0.662 -3.505 1.00 94.50 117 ASN A C 1
ATOM 886 O O . ASN A 1 117 ? 12.614 1.227 -2.420 1.00 94.50 117 ASN A O 1
ATOM 890 N N . ARG A 1 118 ? 13.945 0.306 -3.993 1.00 93.88 118 ARG A N 1
ATOM 891 C CA . ARG A 1 118 ? 15.220 0.410 -3.260 1.00 93.88 118 ARG A CA 1
ATOM 892 C C . ARG A 1 118 ? 15.094 -0.155 -1.837 1.00 93.88 118 ARG A C 1
ATOM 894 O O . ARG A 1 118 ? 15.342 0.594 -0.878 1.00 93.88 118 ARG A O 1
ATOM 901 N N . PRO A 1 119 ? 14.702 -1.433 -1.695 1.00 94.81 119 PRO A N 1
ATOM 902 C CA . PRO A 1 119 ? 14.447 -2.043 -0.397 1.00 94.81 119 PRO A CA 1
ATOM 903 C C . PRO A 1 119 ? 15.690 -2.007 0.508 1.00 94.81 119 PRO A C 1
ATOM 905 O O . PRO A 1 119 ? 16.798 -1.642 0.093 1.00 94.81 119 PRO A O 1
ATOM 908 N N . VAL A 1 120 ? 15.505 -2.361 1.779 1.00 94.62 120 VAL A N 1
ATOM 909 C CA . VAL A 1 120 ? 16.632 -2.680 2.664 1.00 94.62 120 VAL A CA 1
ATOM 910 C C . VAL A 1 120 ? 17.405 -3.880 2.110 1.00 94.62 120 VAL A C 1
ATOM 912 O O . VAL A 1 120 ? 16.825 -4.755 1.469 1.00 94.62 120 VAL A O 1
ATOM 915 N N . ALA A 1 121 ? 18.721 -3.904 2.326 1.00 92.50 121 ALA A N 1
ATOM 916 C CA . ALA A 1 121 ? 19.566 -4.995 1.855 1.00 92.50 121 ALA A CA 1
ATOM 917 C C . ALA A 1 121 ? 19.053 -6.352 2.375 1.00 92.50 121 ALA A C 1
ATOM 919 O O . ALA A 1 121 ? 18.743 -6.487 3.558 1.00 92.50 121 ALA A O 1
ATOM 920 N N . GLY A 1 122 ? 18.960 -7.339 1.480 1.00 91.12 122 GLY A N 1
ATOM 921 C CA . GLY A 1 122 ? 18.491 -8.694 1.791 1.00 91.12 122 GLY A CA 1
ATOM 922 C C . GLY A 1 122 ? 16.971 -8.894 1.762 1.00 91.12 122 GLY A C 1
ATOM 923 O O . GLY A 1 122 ? 16.517 -10.026 1.943 1.00 91.12 122 GLY A O 1
ATOM 924 N N . LEU A 1 123 ? 16.172 -7.843 1.535 1.00 96.00 123 LEU A N 1
ATOM 925 C CA . LEU A 1 123 ? 14.752 -8.006 1.218 1.00 96.00 123 LEU A CA 1
ATOM 926 C C . LEU A 1 123 ? 14.577 -8.209 -0.292 1.00 96.00 123 LEU A C 1
ATOM 928 O O . LEU A 1 123 ? 14.725 -7.269 -1.073 1.00 96.00 123 LEU A O 1
ATOM 932 N N . GLU A 1 124 ? 14.193 -9.426 -0.667 1.00 97.12 124 GLU A N 1
ATOM 933 C CA . GLU A 1 124 ? 13.881 -9.806 -2.047 1.00 97.12 124 GLU A CA 1
ATOM 934 C C . GLU A 1 124 ? 12.372 -9.745 -2.334 1.00 97.12 124 GLU A C 1
ATOM 936 O O . GLU A 1 124 ? 11.542 -9.873 -1.426 1.00 97.12 124 GLU A O 1
ATOM 941 N N . LEU A 1 125 ? 12.019 -9.563 -3.608 1.00 98.19 125 LEU A N 1
ATOM 942 C CA . LEU A 1 125 ? 10.637 -9.406 -4.070 1.00 98.19 125 LEU A CA 1
ATOM 943 C C . LEU A 1 125 ? 9.767 -10.620 -3.717 1.00 98.19 125 LEU A C 1
ATOM 945 O O . LEU A 1 125 ? 8.624 -10.473 -3.292 1.00 98.19 125 LEU A O 1
ATOM 949 N N . GLU A 1 126 ? 10.325 -11.820 -3.820 1.00 97.75 126 GLU A N 1
ATOM 950 C CA . GLU A 1 126 ? 9.644 -13.082 -3.540 1.00 97.75 126 GLU A CA 1
ATOM 951 C C . GLU A 1 126 ? 9.161 -13.140 -2.087 1.00 97.75 126 GLU A C 1
ATOM 953 O O . GLU A 1 126 ? 8.079 -13.657 -1.811 1.00 97.75 126 GLU A O 1
ATOM 958 N N . ARG A 1 127 ? 9.923 -12.552 -1.150 1.00 97.56 127 ARG A N 1
ATOM 959 C CA . ARG A 1 127 ? 9.510 -12.449 0.258 1.00 97.56 127 ARG A CA 1
ATOM 960 C C . ARG A 1 127 ? 8.330 -11.500 0.436 1.00 97.56 127 ARG A C 1
ATOM 962 O O . ARG A 1 127 ? 7.468 -11.771 1.267 1.00 97.56 127 ARG A O 1
ATOM 969 N N . VAL A 1 128 ? 8.278 -10.413 -0.334 1.00 98.31 128 VAL A N 1
ATOM 970 C CA . VAL A 1 128 ? 7.154 -9.465 -0.313 1.00 98.31 128 VAL A CA 1
ATOM 971 C C . VAL A 1 128 ? 5.891 -10.131 -0.858 1.00 98.31 128 VAL A C 1
ATOM 973 O O . VAL A 1 128 ? 4.850 -10.084 -0.206 1.00 98.31 128 VAL A O 1
ATOM 976 N N . VAL A 1 129 ? 5.995 -10.809 -2.006 1.00 98.56 129 VAL A N 1
ATOM 977 C CA . VAL A 1 129 ? 4.875 -11.546 -2.613 1.00 98.56 129 VAL A CA 1
ATOM 978 C C . VAL A 1 129 ? 4.372 -12.637 -1.667 1.00 98.56 129 VAL A C 1
ATOM 980 O O . VAL A 1 129 ? 3.175 -12.714 -1.410 1.00 98.56 129 VAL A O 1
ATOM 983 N N . GLU A 1 130 ? 5.259 -13.438 -1.074 1.00 98.12 130 GLU A N 1
ATOM 984 C CA . GLU A 1 130 ? 4.859 -14.464 -0.103 1.00 98.12 130 GLU A CA 1
ATOM 985 C C . GLU A 1 130 ? 4.229 -13.861 1.164 1.00 98.12 130 GLU A C 1
ATOM 987 O O . GLU A 1 130 ? 3.244 -14.390 1.681 1.00 98.12 130 GLU A O 1
ATOM 992 N N . GLY A 1 131 ? 4.743 -12.724 1.643 1.00 97.88 131 GLY A N 1
ATOM 993 C CA . GLY A 1 131 ? 4.146 -11.971 2.746 1.00 97.88 131 GLY A CA 1
ATOM 994 C C . GLY A 1 131 ? 2.713 -11.531 2.441 1.00 97.88 131 GLY A C 1
ATOM 995 O O . GLY A 1 131 ? 1.826 -11.736 3.266 1.00 97.88 131 GLY A O 1
ATOM 996 N N . LEU A 1 132 ? 2.463 -11.009 1.237 1.00 98.38 132 LEU A N 1
ATOM 997 C CA . LEU A 1 132 ? 1.123 -10.640 0.766 1.00 98.38 132 LEU A CA 1
ATOM 998 C C . LEU A 1 132 ? 0.178 -11.848 0.719 1.00 98.38 132 LEU A C 1
ATOM 1000 O O . LEU A 1 132 ? -0.937 -11.766 1.233 1.00 98.38 132 LEU A O 1
ATOM 1004 N N . ARG A 1 133 ? 0.633 -12.989 0.183 1.00 98.00 133 ARG A N 1
ATOM 1005 C CA . ARG A 1 133 ? -0.163 -14.232 0.139 1.00 98.00 133 ARG A CA 1
ATOM 1006 C C . ARG A 1 133 ? -0.558 -14.712 1.532 1.00 98.00 133 ARG A C 1
ATOM 1008 O O . ARG A 1 133 ? -1.704 -15.089 1.768 1.00 98.00 133 ARG A O 1
ATOM 1015 N N . ARG A 1 134 ? 0.388 -14.708 2.473 1.00 96.56 134 ARG A N 1
ATOM 1016 C CA . ARG A 1 134 ? 0.124 -15.082 3.872 1.00 96.56 134 ARG A CA 1
ATOM 1017 C C . ARG A 1 134 ? -0.816 -14.097 4.547 1.00 96.56 134 ARG A C 1
ATOM 1019 O O . ARG A 1 134 ? -1.722 -14.529 5.255 1.00 96.56 134 ARG A O 1
ATOM 1026 N N . PHE A 1 135 ? -0.615 -12.803 4.310 1.00 97.69 135 PHE A N 1
ATOM 1027 C CA . PHE A 1 135 ? -1.471 -11.762 4.856 1.00 97.69 135 PHE A CA 1
ATOM 1028 C C . PHE A 1 135 ? -2.913 -11.924 4.380 1.00 97.69 135 PHE A C 1
ATOM 1030 O O . PHE A 1 135 ? -3.793 -12.007 5.230 1.00 97.69 135 PHE A O 1
ATOM 1037 N N . ARG A 1 136 ? -3.161 -12.081 3.070 1.00 96.62 136 ARG A N 1
ATOM 1038 C CA . ARG A 1 136 ? -4.515 -12.319 2.537 1.00 96.62 136 ARG A CA 1
ATOM 1039 C C . ARG A 1 136 ? -5.214 -13.484 3.232 1.00 96.62 136 ARG A C 1
ATOM 1041 O O . ARG A 1 136 ? -6.367 -13.336 3.621 1.00 96.62 136 ARG A O 1
ATOM 1048 N N . LYS A 1 137 ? -4.528 -14.622 3.406 1.00 95.69 137 LYS A N 1
ATOM 1049 C CA . LYS A 1 137 ? -5.098 -15.825 4.047 1.00 95.69 137 LYS A CA 1
ATOM 1050 C C . LYS A 1 137 ? -5.547 -15.584 5.488 1.00 95.69 137 LYS A C 1
ATOM 1052 O O . LYS A 1 137 ? -6.459 -16.255 5.957 1.00 95.69 137 LYS A O 1
ATOM 1057 N N . ALA A 1 138 ? -4.878 -14.677 6.196 1.00 95.38 138 ALA A N 1
ATOM 1058 C CA . ALA A 1 138 ? -5.177 -14.355 7.587 1.00 95.38 138 ALA A CA 1
ATOM 1059 C C . ALA A 1 138 ? -6.094 -13.131 7.744 1.00 95.38 138 ALA A C 1
ATOM 1061 O O . ALA A 1 138 ? -6.705 -12.969 8.794 1.00 95.38 138 ALA A O 1
ATOM 1062 N N . TYR A 1 139 ? -6.163 -12.256 6.740 1.00 97.25 139 TYR A N 1
ATOM 1063 C CA . TYR A 1 139 ? -6.855 -10.977 6.812 1.00 97.25 139 TYR A CA 1
ATOM 1064 C C . TYR A 1 139 ? -8.278 -11.064 6.261 1.00 97.25 139 TYR A C 1
ATOM 1066 O O . TYR A 1 139 ? -8.494 -11.391 5.094 1.00 97.25 139 TYR A O 1
ATOM 1074 N N . GLY A 1 140 ? -9.252 -10.740 7.112 1.00 95.81 140 GLY A N 1
ATOM 1075 C CA . GLY A 1 140 ? -10.675 -10.748 6.762 1.00 95.81 140 GLY A CA 1
ATOM 1076 C C . GLY A 1 140 ? -11.222 -9.425 6.218 1.00 95.81 140 GLY A C 1
ATOM 1077 O O . GLY A 1 140 ? -12.375 -9.390 5.802 1.00 95.81 140 GLY A O 1
ATOM 1078 N N . GLY A 1 141 ? -10.436 -8.343 6.245 1.00 97.56 141 GLY A N 1
ATOM 1079 C CA . GLY A 1 141 ? -10.848 -7.045 5.708 1.00 97.56 141 GLY A CA 1
ATOM 1080 C C . GLY A 1 141 ? -10.611 -6.916 4.202 1.00 97.56 141 GLY A C 1
ATOM 1081 O O . GLY A 1 141 ? -10.296 -7.893 3.516 1.00 97.56 141 GLY A O 1
ATOM 1082 N N . THR A 1 142 ? -10.745 -5.688 3.697 1.00 98.56 142 THR A N 1
ATOM 1083 C CA . THR A 1 142 ? -10.524 -5.387 2.274 1.00 98.56 142 THR A CA 1
ATOM 1084 C C . THR A 1 142 ? -9.038 -5.186 2.001 1.00 98.56 142 THR A C 1
ATOM 1086 O O . THR A 1 142 ? -8.435 -4.245 2.524 1.00 98.56 142 THR A O 1
ATOM 1089 N N . LEU A 1 143 ? -8.447 -6.037 1.166 1.00 98.75 143 LEU A N 1
ATOM 1090 C CA . LEU A 1 143 ? -7.076 -5.894 0.684 1.00 98.75 143 LEU A CA 1
ATOM 1091 C C . LEU A 1 143 ? -7.077 -5.285 -0.718 1.00 98.75 143 LEU A C 1
ATOM 1093 O O . LEU A 1 143 ? -7.454 -5.945 -1.686 1.00 98.75 143 LEU A O 1
ATOM 1097 N N . ALA A 1 144 ? -6.573 -4.061 -0.831 1.00 98.75 144 ALA A N 1
ATOM 1098 C CA . ALA A 1 144 ? -6.213 -3.468 -2.110 1.00 98.75 144 ALA A CA 1
ATOM 1099 C C . ALA A 1 144 ? -4.707 -3.627 -2.351 1.00 98.75 144 ALA A C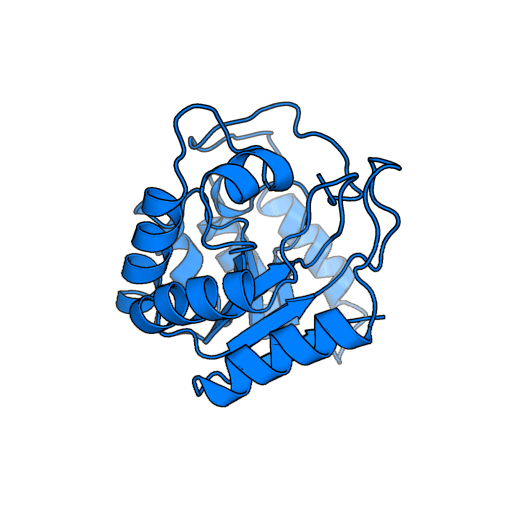 1
ATOM 1101 O O . ALA A 1 144 ? -3.900 -3.335 -1.466 1.00 98.75 144 ALA A O 1
ATOM 1102 N N . VAL A 1 145 ? -4.307 -4.052 -3.551 1.00 98.81 145 VAL A N 1
ATOM 1103 C CA . VAL A 1 145 ? -2.898 -3.987 -3.961 1.00 98.81 145 VAL A CA 1
ATOM 1104 C C . VAL A 1 145 ? -2.665 -2.733 -4.788 1.00 98.81 145 VAL A C 1
ATOM 1106 O O . VAL A 1 145 ? -3.260 -2.557 -5.847 1.00 98.81 145 VAL A O 1
ATOM 1109 N N . GLN A 1 146 ? -1.772 -1.867 -4.314 1.00 98.62 146 GLN A N 1
ATOM 1110 C CA . GLN A 1 146 ? -1.395 -0.645 -5.012 1.00 98.62 146 GLN A CA 1
ATOM 1111 C C . GLN A 1 146 ? -0.150 -0.850 -5.878 1.00 98.62 146 GLN A C 1
ATOM 1113 O O . GLN A 1 146 ? 0.892 -1.306 -5.402 1.00 98.62 146 GLN A O 1
ATOM 1118 N N . VAL A 1 147 ? -0.231 -0.393 -7.124 1.00 98.56 147 VAL A N 1
ATOM 1119 C CA . VAL A 1 147 ? 0.838 -0.417 -8.122 1.00 98.56 147 VAL A CA 1
ATOM 1120 C C . VAL A 1 147 ? 1.149 1.018 -8.538 1.00 98.56 147 VAL A C 1
ATOM 1122 O O . VAL A 1 147 ? 0.288 1.699 -9.089 1.00 98.56 147 VAL A O 1
ATOM 1125 N N . MET A 1 148 ? 2.367 1.502 -8.292 1.00 97.75 148 MET A N 1
ATOM 1126 C CA . MET A 1 148 ? 2.805 2.818 -8.770 1.00 97.75 148 MET A CA 1
ATOM 1127 C C . MET A 1 148 ? 3.563 2.684 -10.098 1.00 97.75 148 MET A C 1
ATOM 1129 O O . MET A 1 148 ? 4.718 2.255 -10.113 1.00 97.75 148 MET A O 1
ATOM 1133 N N . LEU A 1 149 ? 2.939 3.083 -11.206 1.00 98.31 149 LEU A N 1
ATOM 1134 C CA . LEU A 1 149 ? 3.548 3.082 -12.536 1.00 98.31 149 LEU A CA 1
ATOM 1135 C C . LEU A 1 149 ? 4.345 4.360 -12.787 1.00 98.31 149 LEU A C 1
ATOM 1137 O O . LEU A 1 149 ? 3.822 5.471 -12.649 1.00 98.31 149 LEU A O 1
ATOM 1141 N N . VAL A 1 150 ? 5.603 4.205 -13.191 1.00 97.25 150 VAL A N 1
ATOM 1142 C CA . VAL A 1 150 ? 6.539 5.304 -13.441 1.00 97.25 150 VAL A CA 1
ATOM 1143 C C . VAL A 1 150 ? 7.516 4.977 -14.563 1.00 97.25 150 VAL A C 1
ATOM 1145 O O . VAL A 1 150 ? 7.875 3.821 -14.786 1.00 97.25 150 VAL A O 1
ATOM 1148 N N . ASP A 1 151 ? 8.016 6.028 -15.202 1.00 96.12 151 ASP A N 1
ATOM 1149 C CA . ASP A 1 151 ? 9.282 5.987 -15.925 1.00 96.12 151 ASP A CA 1
ATOM 1150 C C . ASP A 1 151 ? 10.381 6.592 -15.047 1.00 96.12 151 ASP A C 1
ATOM 1152 O O . ASP A 1 151 ? 10.154 7.557 -14.319 1.00 96.12 151 ASP A O 1
ATOM 1156 N N . SER A 1 152 ? 11.577 6.015 -15.098 1.00 92.81 152 SER A N 1
ATOM 1157 C CA . SER A 1 152 ? 12.756 6.462 -14.361 1.00 92.81 152 SER A CA 1
ATOM 1158 C C . SER A 1 152 ? 13.995 6.334 -15.247 1.00 92.81 152 SER A C 1
ATOM 1160 O O . SER A 1 152 ? 14.701 5.321 -15.204 1.00 92.81 152 SER A O 1
ATOM 1162 N N . GLY A 1 153 ? 14.277 7.357 -16.055 1.00 87.44 153 GLY A N 1
ATOM 1163 C CA . GLY A 1 153 ? 15.300 7.273 -17.103 1.00 87.44 153 GLY A CA 1
ATOM 1164 C C . GLY A 1 153 ? 14.951 6.178 -18.128 1.00 87.44 153 GLY A C 1
ATOM 1165 O O . GLY A 1 153 ? 13.846 6.209 -18.661 1.00 87.44 153 GLY A O 1
ATOM 1166 N N . PRO A 1 154 ? 15.836 5.199 -18.410 1.00 88.50 154 PRO A N 1
ATOM 1167 C CA . PRO A 1 154 ? 15.539 4.115 -19.353 1.00 88.50 154 PRO A CA 1
ATOM 1168 C C . PRO A 1 154 ? 14.625 3.019 -18.774 1.00 88.50 154 PRO A C 1
ATOM 1170 O O . PRO A 1 154 ? 14.238 2.103 -19.495 1.00 88.50 154 PRO A O 1
ATOM 1173 N N . LEU A 1 155 ? 14.318 3.061 -17.473 1.00 94.19 155 LEU A N 1
ATOM 1174 C CA . LEU A 1 155 ? 13.534 2.033 -16.793 1.00 94.19 155 LEU A CA 1
ATOM 1175 C C . LEU A 1 155 ? 12.053 2.417 -16.737 1.00 94.19 155 LEU A C 1
ATOM 1177 O O . LEU A 1 155 ? 11.719 3.533 -16.352 1.00 94.19 155 LEU A O 1
ATOM 1181 N N . SER A 1 156 ? 11.174 1.462 -17.038 1.00 96.62 156 SER A N 1
ATOM 1182 C CA . SER A 1 156 ? 9.720 1.580 -16.893 1.00 96.62 156 SER A CA 1
ATOM 1183 C C . SER A 1 156 ? 9.144 0.286 -16.316 1.00 96.62 156 SER A C 1
ATOM 1185 O O . SER A 1 156 ? 9.648 -0.799 -16.619 1.00 96.62 156 SER A O 1
ATOM 1187 N N . ASN A 1 157 ? 8.094 0.394 -15.499 1.00 98.19 157 ASN A N 1
ATOM 1188 C CA . ASN A 1 157 ? 7.290 -0.740 -15.016 1.00 98.19 157 ASN A CA 1
ATOM 1189 C C . ASN A 1 157 ? 5.869 -0.764 -15.604 1.00 98.19 157 ASN A C 1
ATOM 1191 O O . ASN A 1 157 ? 4.991 -1.412 -15.046 1.00 98.19 157 ASN A O 1
ATOM 1195 N N . ALA A 1 158 ? 5.626 -0.039 -16.699 1.00 98.06 158 ALA A N 1
ATOM 1196 C CA . ALA A 1 158 ? 4.298 0.121 -17.293 1.00 98.06 158 ALA A CA 1
ATOM 1197 C C . ALA A 1 158 ? 4.103 -0.675 -18.600 1.00 98.06 158 ALA A C 1
ATOM 1199 O O . ALA A 1 158 ? 3.203 -0.365 -19.376 1.00 98.06 158 ALA A O 1
ATOM 1200 N N . SER A 1 159 ? 4.955 -1.658 -18.909 1.00 98.19 159 SER A N 1
ATOM 1201 C CA . SER A 1 159 ? 4.796 -2.459 -20.134 1.00 98.19 159 SER A CA 1
ATOM 1202 C C . SER A 1 159 ? 3.664 -3.494 -20.015 1.00 98.19 159 SER A C 1
ATOM 1204 O O . SER A 1 159 ? 3.228 -3.836 -18.919 1.00 98.19 159 SER A O 1
ATOM 1206 N N . LEU A 1 160 ? 3.195 -4.045 -21.141 1.00 98.56 16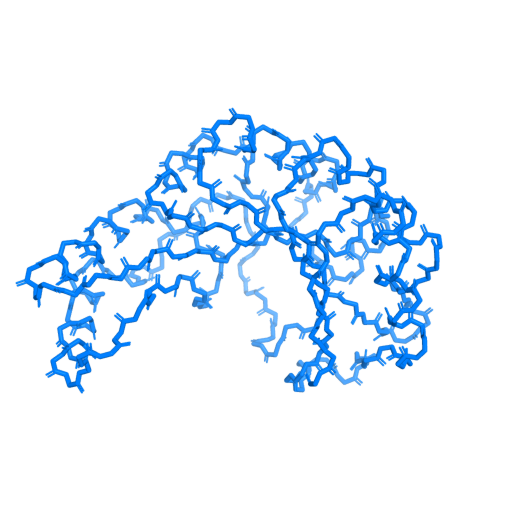0 LEU A N 1
ATOM 1207 C CA . LEU A 1 160 ? 2.236 -5.162 -21.109 1.00 98.56 160 LEU A CA 1
ATOM 1208 C C . LEU A 1 160 ? 2.843 -6.439 -20.510 1.00 98.56 160 LEU A C 1
ATOM 1210 O O . LEU A 1 160 ? 2.126 -7.243 -19.924 1.00 98.56 160 LEU A O 1
ATOM 1214 N N . GLU A 1 161 ? 4.156 -6.627 -20.642 1.00 98.50 161 GLU A N 1
ATOM 1215 C CA . GLU A 1 161 ? 4.873 -7.719 -19.978 1.00 98.50 161 GLU A CA 1
ATOM 1216 C C . GLU A 1 161 ? 4.846 -7.544 -18.455 1.00 98.50 161 GLU A C 1
ATOM 1218 O O . GLU A 1 161 ? 4.526 -8.490 -17.740 1.00 98.50 161 GLU A O 1
ATOM 1223 N N . ASP A 1 162 ? 5.070 -6.316 -17.969 1.00 98.62 162 ASP A N 1
ATOM 1224 C CA . ASP A 1 162 ? 4.931 -5.990 -16.546 1.00 98.62 162 ASP A CA 1
ATOM 1225 C C . ASP A 1 162 ? 3.519 -6.277 -16.035 1.00 98.62 162 ASP A C 1
ATOM 1227 O O . ASP A 1 162 ? 3.364 -6.844 -14.956 1.00 98.62 162 ASP A O 1
ATOM 1231 N N . ALA A 1 163 ? 2.495 -5.910 -16.811 1.00 98.81 163 ALA A N 1
ATOM 1232 C CA . ALA A 1 163 ? 1.104 -6.137 -16.435 1.00 98.81 163 ALA A CA 1
ATOM 1233 C C . ALA A 1 163 ? 0.784 -7.632 -16.301 1.00 98.81 163 ALA A C 1
ATOM 1235 O O . ALA A 1 163 ? 0.150 -8.032 -15.329 1.00 98.81 163 ALA A O 1
ATOM 1236 N N . ARG A 1 164 ? 1.261 -8.464 -17.236 1.00 98.81 164 ARG A N 1
ATOM 1237 C CA . ARG A 1 164 ? 1.060 -9.924 -17.207 1.00 98.81 164 ARG A CA 1
ATOM 1238 C C . ARG A 1 164 ? 1.795 -10.581 -16.049 1.00 98.81 164 ARG A C 1
ATOM 1240 O O . ARG A 1 164 ? 1.187 -11.325 -15.290 1.00 98.81 164 ARG A O 1
ATOM 1247 N N . ALA A 1 165 ? 3.070 -10.246 -15.861 1.00 98.69 165 ALA A N 1
ATOM 1248 C CA . A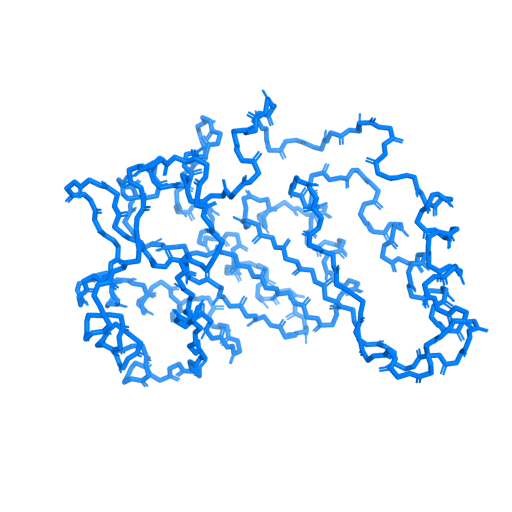LA A 1 165 ? 3.846 -10.767 -14.740 1.00 98.69 165 ALA A CA 1
ATOM 1249 C C . ALA A 1 165 ? 3.223 -10.364 -13.392 1.00 98.69 165 ALA A C 1
ATOM 1251 O O . ALA A 1 165 ? 3.188 -11.150 -12.444 1.00 98.69 165 ALA A O 1
ATOM 1252 N N . LEU A 1 166 ? 2.691 -9.141 -13.306 1.00 98.75 166 LEU A N 1
ATOM 1253 C CA . LEU A 1 166 ? 1.970 -8.692 -12.126 1.00 98.75 166 LEU A CA 1
ATOM 1254 C C . LEU A 1 166 ? 0.639 -9.436 -11.953 1.00 98.75 166 LEU A C 1
ATOM 1256 O O . LEU A 1 166 ? 0.348 -9.857 -10.839 1.00 98.75 166 LEU A O 1
ATOM 1260 N N . ALA A 1 167 ? -0.136 -9.650 -13.018 1.00 98.81 167 ALA A N 1
ATOM 1261 C CA . ALA A 1 167 ? -1.367 -10.441 -12.977 1.00 98.81 167 ALA A CA 1
ATOM 1262 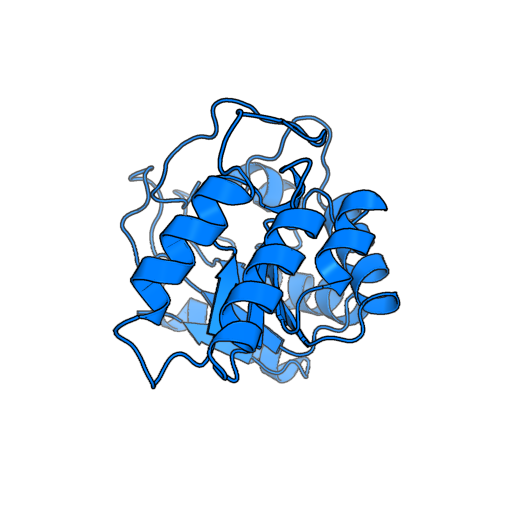C C . ALA A 1 167 ? -1.123 -11.863 -12.440 1.00 98.81 167 ALA A C 1
ATOM 1264 O O . ALA A 1 167 ? -1.875 -12.337 -11.585 1.00 98.81 167 ALA A O 1
ATOM 1265 N N . ASP A 1 168 ? -0.034 -12.512 -12.857 1.00 98.56 168 ASP A N 1
ATOM 1266 C CA . ASP A 1 168 ? 0.359 -13.833 -12.354 1.00 98.56 168 ASP A CA 1
ATOM 1267 C C . ASP A 1 168 ? 0.667 -13.798 -10.847 1.00 98.56 168 ASP A C 1
ATOM 1269 O O . ASP A 1 168 ? 0.218 -14.655 -10.079 1.00 98.56 168 ASP A O 1
ATOM 1273 N N . ALA A 1 169 ? 1.395 -12.776 -10.385 1.00 98.62 169 ALA A N 1
ATOM 1274 C CA . ALA A 1 169 ? 1.680 -12.597 -8.963 1.00 98.62 169 ALA A CA 1
ATOM 1275 C C . ALA A 1 169 ? 0.399 -12.341 -8.148 1.00 98.62 169 ALA A C 1
ATOM 1277 O O . ALA A 1 169 ? 0.193 -12.979 -7.109 1.00 98.62 169 ALA A O 1
ATOM 1278 N N . LEU A 1 170 ? -0.466 -11.447 -8.640 1.00 98.81 170 LEU A N 1
ATOM 1279 C CA . LEU A 1 170 ? -1.734 -11.062 -8.019 1.00 98.81 170 LEU A CA 1
ATOM 1280 C C . LEU A 1 170 ? -2.719 -12.228 -7.944 1.00 98.81 170 LEU A C 1
ATOM 1282 O O . LEU A 1 170 ? -3.428 -12.338 -6.950 1.00 98.81 170 LEU A O 1
ATOM 1286 N N . SER A 1 171 ? -2.711 -13.136 -8.921 1.00 98.44 171 SER A N 1
ATOM 1287 C CA . SER A 1 171 ? -3.568 -14.330 -8.916 1.00 98.44 171 SER A CA 1
ATOM 1288 C C . SER A 1 171 ? -3.304 -15.222 -7.703 1.00 98.44 171 SER A C 1
ATOM 1290 O O . SER A 1 171 ? -4.223 -15.814 -7.158 1.00 98.44 171 SER A O 1
ATOM 1292 N N . GLY A 1 172 ? -2.054 -15.290 -7.232 1.00 97.38 172 GLY A N 1
ATOM 1293 C CA . GLY A 1 172 ? -1.727 -16.015 -6.002 1.00 97.38 172 GLY A CA 1
ATOM 1294 C C . GLY A 1 172 ? -1.964 -15.219 -4.714 1.00 97.38 172 GLY A C 1
ATOM 1295 O O . GLY A 1 172 ? -1.919 -15.815 -3.640 1.00 97.38 172 GLY A O 1
ATOM 1296 N N . ILE A 1 173 ? -2.122 -13.893 -4.805 1.00 98.38 173 ILE A N 1
ATOM 1297 C CA . ILE A 1 173 ? -2.382 -12.989 -3.670 1.00 98.38 173 ILE A CA 1
ATOM 1298 C C . ILE A 1 173 ? -3.884 -12.811 -3.438 1.00 98.38 173 ILE A C 1
ATOM 1300 O O . ILE A 1 173 ? -4.270 -12.627 -2.293 1.00 98.38 173 ILE A O 1
ATOM 1304 N N . GLU A 1 174 ? -4.698 -12.856 -4.494 1.00 98.31 174 GLU A N 1
ATOM 1305 C CA . GLU A 1 174 ? -6.160 -12.709 -4.464 1.00 98.31 174 GLU A CA 1
ATOM 1306 C C . GLU A 1 174 ? -6.639 -11.417 -3.757 1.00 98.31 174 GLU A C 1
ATOM 1308 O O . GLU A 1 174 ? -7.400 -11.482 -2.788 1.00 98.31 174 GLU A O 1
ATOM 1313 N N . PRO A 1 175 ? -6.188 -10.214 -4.173 1.00 98.62 175 PRO A N 1
ATOM 1314 C CA . PRO A 1 175 ? -6.688 -8.972 -3.587 1.00 98.62 175 PRO A CA 1
ATOM 1315 C C . PRO A 1 175 ? -8.139 -8.692 -4.002 1.00 98.62 175 PRO A C 1
ATOM 1317 O O . PRO A 1 175 ? -8.579 -9.102 -5.075 1.00 98.62 175 PRO A O 1
ATOM 1320 N N . ASP A 1 176 ? -8.861 -7.928 -3.181 1.00 98.81 176 ASP A N 1
ATOM 1321 C CA . ASP A 1 176 ? -10.224 -7.484 -3.499 1.00 98.81 176 ASP A CA 1
ATOM 1322 C C . ASP A 1 176 ? -10.225 -6.434 -4.618 1.00 98.81 176 ASP A C 1
ATOM 1324 O O . ASP A 1 176 ? -11.130 -6.389 -5.454 1.00 98.81 176 ASP A O 1
ATOM 1328 N N . GLU A 1 177 ? -9.204 -5.572 -4.629 1.00 98.56 177 GLU A N 1
ATOM 1329 C CA . GLU A 1 177 ? -9.039 -4.491 -5.599 1.00 98.56 177 GLU A CA 1
ATOM 1330 C C . GLU A 1 177 ? -7.561 -4.322 -5.981 1.00 98.56 177 GLU A C 1
ATOM 1332 O O . GLU A 1 177 ? -6.651 -4.571 -5.187 1.00 98.56 177 GLU A O 1
ATOM 1337 N N . VAL A 1 178 ? -7.310 -3.866 -7.208 1.00 98.88 178 VAL A N 1
ATOM 1338 C CA . VAL A 1 178 ? -5.976 -3.462 -7.662 1.00 98.88 178 VAL A CA 1
ATOM 1339 C C . VAL A 1 178 ? -6.019 -1.988 -8.014 1.00 98.88 178 VAL A C 1
ATOM 1341 O O . VAL A 1 178 ? -6.740 -1.569 -8.920 1.00 98.88 178 VAL A O 1
ATOM 1344 N N . HIS A 1 179 ? -5.248 -1.181 -7.300 1.00 98.75 179 HIS A N 1
ATOM 1345 C CA . HIS A 1 179 ? -5.185 0.248 -7.543 1.00 98.75 179 HIS A CA 1
ATOM 1346 C C . HIS A 1 179 ? -3.933 0.602 -8.341 1.00 98.75 179 HIS A C 1
ATOM 1348 O O . HIS A 1 179 ? -2.808 0.457 -7.865 1.00 98.75 179 HIS A O 1
ATOM 1354 N N . VAL A 1 180 ? -4.118 1.106 -9.555 1.00 98.75 180 VAL A N 1
ATOM 1355 C CA . VAL A 1 180 ? -3.035 1.511 -10.451 1.00 98.75 180 VAL A CA 1
ATOM 1356 C C . VAL A 1 180 ? -2.881 3.025 -10.376 1.00 98.75 180 VAL A C 1
ATOM 1358 O O . VAL A 1 180 ? -3.759 3.775 -10.798 1.00 98.75 180 VAL A O 1
ATOM 1361 N N . TYR A 1 181 ? -1.756 3.475 -9.836 1.00 98.06 181 TYR A N 1
ATOM 1362 C CA . TYR A 1 181 ? -1.406 4.879 -9.651 1.00 98.06 181 TYR A CA 1
ATOM 1363 C C . TYR A 1 181 ? -0.276 5.299 -10.584 1.00 98.06 181 TYR A C 1
ATOM 1365 O O . TYR A 1 181 ? 0.511 4.479 -11.055 1.00 98.06 181 TYR A O 1
ATOM 1373 N N . THR A 1 182 ? -0.138 6.604 -10.785 1.00 97.19 182 THR A N 1
ATOM 1374 C CA . THR A 1 182 ? 1.125 7.210 -11.210 1.00 97.19 182 THR A CA 1
ATOM 1375 C C . THR A 1 182 ? 1.477 8.424 -10.341 1.00 97.19 182 THR A C 1
ATOM 1377 O O . THR A 1 182 ? 0.754 8.783 -9.409 1.00 97.19 182 THR A O 1
ATOM 1380 N N . VAL A 1 183 ? 2.633 9.039 -10.588 1.00 92.69 183 VAL A N 1
ATOM 1381 C CA . VAL A 1 183 ? 3.166 10.141 -9.778 1.00 92.69 183 VAL A CA 1
ATOM 1382 C C . VAL A 1 183 ? 2.353 11.419 -9.949 1.00 92.69 183 VAL A C 1
ATOM 1384 O O . VAL A 1 183 ? 2.560 12.169 -10.893 1.00 92.69 183 VAL A O 1
ATOM 1387 N N . TYR A 1 184 ? 1.455 11.701 -9.009 1.00 88.94 184 TYR A N 1
ATOM 1388 C CA . TYR A 1 184 ? 0.693 12.956 -8.989 1.00 88.94 184 TYR A CA 1
ATOM 1389 C C . TYR A 1 184 ? 1.433 14.099 -8.278 1.00 88.94 184 TYR A C 1
ATOM 1391 O O . TYR A 1 184 ? 1.335 15.263 -8.661 1.00 88.94 184 TYR A O 1
ATOM 1399 N N . ARG A 1 185 ? 2.216 13.772 -7.239 1.00 87.88 185 ARG A N 1
ATOM 1400 C CA . ARG A 1 185 ? 3.115 14.725 -6.572 1.00 87.88 185 ARG A CA 1
ATOM 1401 C C . ARG A 1 185 ? 4.476 14.698 -7.256 1.00 87.88 185 ARG A C 1
ATOM 1403 O O . ARG A 1 185 ? 4.953 13.596 -7.538 1.00 87.88 185 ARG A O 1
ATOM 1410 N N . PRO A 1 186 ? 5.133 15.857 -7.443 1.00 87.50 186 PRO A N 1
ATOM 1411 C CA . PRO A 1 186 ? 6.507 15.907 -7.923 1.00 87.50 186 PRO A CA 1
ATOM 1412 C C . PRO A 1 186 ? 7.407 14.961 -7.108 1.00 87.50 186 PRO A C 1
ATOM 1414 O O . PRO A 1 186 ? 7.501 15.112 -5.883 1.00 87.50 186 PRO A O 1
ATOM 1417 N N . PRO A 1 187 ? 8.037 13.958 -7.743 1.00 89.44 187 PRO A N 1
ATOM 1418 C CA . PRO A 1 187 ? 8.964 13.071 -7.058 1.00 89.44 187 PRO A CA 1
ATOM 1419 C C . PRO A 1 187 ? 10.175 13.831 -6.522 1.00 89.44 187 PRO A C 1
ATOM 1421 O O . PRO A 1 187 ? 10.628 14.799 -7.127 1.00 89.44 187 PRO A O 1
ATOM 1424 N N . TRP A 1 188 ? 10.770 13.336 -5.434 1.00 86.75 188 TRP A N 1
ATOM 1425 C CA . TRP A 1 188 ? 12.031 13.891 -4.927 1.00 86.75 188 TRP A CA 1
ATOM 1426 C C . TRP A 1 188 ? 13.155 13.814 -5.972 1.00 86.75 188 TRP A C 1
ATOM 1428 O O . TRP A 1 188 ? 14.015 14.686 -6.059 1.00 86.75 188 TRP A O 1
ATOM 1438 N N . THR A 1 189 ? 13.164 12.746 -6.772 1.00 84.81 189 THR A N 1
ATOM 1439 C CA . THR A 1 189 ? 14.133 12.562 -7.853 1.00 84.81 189 THR A CA 1
ATOM 1440 C C . THR A 1 189 ? 13.577 13.112 -9.164 1.00 84.81 189 THR A C 1
ATOM 1442 O O . THR A 1 189 ? 12.598 12.572 -9.674 1.00 84.81 189 THR A O 1
ATOM 1445 N N . GLY A 1 190 ? 14.254 14.086 -9.778 1.00 86.12 190 GLY A N 1
ATOM 1446 C CA . GLY A 1 190 ? 13.842 14.657 -11.073 1.00 86.12 190 GLY A CA 1
ATOM 1447 C C . GLY A 1 190 ? 13.901 13.696 -12.272 1.00 86.12 190 GLY A C 1
ATOM 1448 O O . GLY A 1 190 ? 13.456 14.046 -13.354 1.00 86.12 190 GLY A O 1
ATOM 1449 N N . ALA A 1 191 ? 14.438 12.485 -12.092 1.00 88.69 191 ALA A N 1
ATOM 1450 C CA . ALA A 1 191 ? 14.515 11.458 -13.132 1.00 88.69 191 ALA A CA 1
ATOM 1451 C C . ALA A 1 191 ? 13.229 10.626 -13.287 1.00 88.69 191 ALA A C 1
ATOM 1453 O O . ALA A 1 191 ? 13.187 9.760 -14.156 1.00 88.69 191 ALA A O 1
ATOM 1454 N N . VAL A 1 192 ? 12.228 10.838 -12.423 1.00 94.06 192 VAL A N 1
ATOM 1455 C CA . VAL A 1 192 ? 10.988 10.054 -12.396 1.00 94.06 192 VAL A CA 1
ATOM 1456 C C . VAL A 1 192 ? 9.839 10.853 -13.002 1.00 94.06 192 VAL A C 1
ATOM 1458 O O . VAL A 1 192 ? 9.581 11.978 -12.579 1.00 94.06 192 VAL A O 1
ATOM 1461 N N . SER A 1 193 ? 9.108 10.243 -13.932 1.00 94.31 193 SER A N 1
ATOM 1462 C CA . SER A 1 193 ? 7.932 10.827 -14.581 1.00 94.31 193 SER A CA 1
ATOM 1463 C C . SER A 1 193 ? 6.774 9.834 -14.674 1.00 94.31 193 SER A C 1
ATOM 1465 O O . SER A 1 193 ? 6.935 8.628 -14.465 1.00 94.31 193 SER A O 1
ATOM 1467 N N . LYS A 1 194 ? 5.584 10.351 -14.998 1.00 95.50 194 LYS A N 1
ATOM 1468 C CA . LYS A 1 194 ? 4.435 9.518 -15.366 1.00 95.50 194 LYS A CA 1
ATOM 1469 C C . LYS A 1 194 ? 4.748 8.776 -16.674 1.00 95.50 194 LYS A C 1
ATOM 1471 O O . LYS A 1 194 ? 5.348 9.391 -17.560 1.00 95.50 194 LYS A O 1
ATOM 1476 N N . PRO A 1 195 ? 4.334 7.508 -16.833 1.00 96.62 195 PRO A N 1
ATOM 1477 C CA . PRO A 1 195 ? 4.334 6.883 -18.142 1.00 96.62 195 PRO A CA 1
ATOM 1478 C C . PRO A 1 195 ? 3.299 7.567 -19.042 1.00 96.62 195 PRO A C 1
ATOM 1480 O O . PRO A 1 195 ? 2.326 8.135 -18.551 1.00 96.62 195 PRO A O 1
ATOM 1483 N N . GLU A 1 196 ? 3.471 7.475 -20.362 1.00 96.56 196 GLU A N 1
ATOM 1484 C CA . GLU A 1 196 ? 2.440 7.902 -21.312 1.00 96.56 196 GLU A CA 1
ATOM 1485 C C . GLU A 1 196 ? 1.061 7.309 -20.963 1.00 96.56 196 GLU A C 1
ATOM 1487 O O . GLU A 1 196 ? 0.941 6.110 -20.685 1.00 96.56 196 GLU A O 1
ATOM 1492 N N . ARG A 1 197 ? 0.016 8.144 -21.029 1.00 97.25 197 ARG A N 1
ATOM 1493 C CA . ARG A 1 197 ? -1.372 7.774 -20.717 1.00 97.25 197 ARG A CA 1
ATOM 1494 C C . ARG A 1 197 ? -1.817 6.499 -21.429 1.00 97.25 197 ARG A C 1
ATOM 1496 O O . ARG A 1 197 ? -2.364 5.613 -20.783 1.00 97.25 197 ARG A O 1
ATOM 1503 N N . GLY A 1 198 ? -1.536 6.372 -22.727 1.00 98.19 198 GLY A N 1
ATOM 1504 C CA . GLY A 1 198 ? -1.929 5.192 -23.501 1.00 98.19 198 GLY A CA 1
ATOM 1505 C C . GLY A 1 198 ? -1.338 3.893 -22.944 1.00 98.19 198 GLY A C 1
ATOM 1506 O O . GLY A 1 198 ? -2.038 2.885 -22.848 1.00 98.19 198 GLY A O 1
ATOM 1507 N N . ARG A 1 199 ? -0.075 3.931 -22.501 1.00 97.75 199 ARG A N 1
ATOM 1508 C CA . ARG A 1 199 ? 0.611 2.790 -21.880 1.00 97.75 199 ARG A CA 1
ATOM 1509 C C . ARG A 1 199 ? 0.073 2.490 -20.480 1.00 97.75 199 ARG A C 1
ATOM 1511 O O . ARG A 1 199 ? -0.162 1.328 -20.170 1.00 97.75 199 ARG A O 1
ATOM 1518 N N . PHE A 1 200 ? -0.183 3.515 -19.669 1.00 98.56 200 PHE A N 1
ATOM 1519 C CA . PHE A 1 200 ? -0.829 3.360 -18.361 1.00 98.56 200 PHE A CA 1
ATOM 1520 C C . PHE A 1 200 ? -2.202 2.681 -18.477 1.00 98.56 200 PHE A C 1
ATOM 1522 O O . PHE A 1 200 ? -2.492 1.714 -17.777 1.00 98.56 200 PHE A O 1
ATOM 1529 N N . GLU A 1 201 ? -3.043 3.153 -19.395 1.00 98.56 201 GLU A N 1
ATOM 1530 C CA . GLU A 1 201 ? -4.375 2.588 -19.601 1.00 98.56 201 GLU A CA 1
ATOM 1531 C C . GLU A 1 201 ? -4.310 1.178 -20.201 1.00 98.56 201 GLU A C 1
ATOM 1533 O O . GLU A 1 201 ? -5.131 0.327 -19.871 1.00 98.56 201 GLU A O 1
ATOM 1538 N N . ALA A 1 202 ? -3.335 0.903 -21.075 1.00 98.69 202 ALA A N 1
ATOM 1539 C CA . ALA A 1 202 ? -3.113 -0.440 -21.603 1.00 98.69 202 ALA A CA 1
ATOM 1540 C C . ALA A 1 202 ? -2.699 -1.426 -20.501 1.00 98.69 202 ALA A C 1
ATOM 1542 O O . ALA A 1 202 ? -3.204 -2.545 -20.485 1.00 98.69 202 ALA A O 1
ATOM 1543 N N . PHE A 1 203 ? -1.847 -0.996 -19.567 1.00 98.75 203 PHE A N 1
ATOM 1544 C CA . PHE A 1 203 ? -1.475 -1.776 -18.388 1.00 98.75 203 PHE A CA 1
ATOM 1545 C C . PHE A 1 203 ? -2.702 -2.108 -17.528 1.00 98.75 203 PHE A C 1
ATOM 1547 O O . PHE A 1 203 ? -2.939 -3.271 -17.214 1.00 98.75 203 PHE A O 1
ATOM 1554 N N . ALA A 1 204 ? -3.515 -1.101 -17.190 1.00 98.75 204 ALA A N 1
ATOM 1555 C CA . ALA A 1 204 ? -4.723 -1.293 -16.388 1.00 98.75 204 ALA A CA 1
ATOM 1556 C C . ALA A 1 204 ? -5.722 -2.250 -17.064 1.00 98.75 204 ALA A C 1
ATOM 1558 O O . ALA A 1 204 ? -6.198 -3.186 -16.425 1.00 98.75 204 ALA A O 1
ATOM 1559 N N . ARG A 1 205 ? -5.963 -2.084 -18.373 1.00 98.81 205 ARG A N 1
ATOM 1560 C CA . ARG A 1 205 ? -6.841 -2.974 -19.152 1.00 98.81 205 ARG A CA 1
ATOM 1561 C C . ARG A 1 205 ? -6.359 -4.421 -19.184 1.00 98.81 205 ARG A C 1
ATOM 1563 O O . ARG A 1 205 ? -7.179 -5.331 -19.258 1.00 98.81 205 ARG A O 1
ATOM 1570 N N . GLU A 1 206 ? -5.050 -4.655 -19.166 1.00 98.81 206 GLU A N 1
ATOM 1571 C CA . GLU A 1 206 ? -4.516 -6.019 -19.121 1.00 98.81 206 GLU A CA 1
ATOM 1572 C C . GLU A 1 206 ? -4.827 -6.694 -17.776 1.00 98.81 206 GLU A C 1
ATOM 1574 O O . GLU A 1 206 ? -5.219 -7.859 -17.757 1.00 98.81 206 GLU A O 1
ATOM 1579 N N . LEU A 1 207 ? -4.757 -5.953 -16.665 1.00 98.81 207 LEU A N 1
ATOM 1580 C CA . LEU A 1 207 ? -5.181 -6.452 -15.354 1.00 98.81 207 LEU A CA 1
ATOM 1581 C C . LEU A 1 207 ? -6.697 -6.710 -15.293 1.00 98.81 207 LEU A C 1
ATOM 1583 O O . LEU A 1 207 ? -7.125 -7.734 -14.766 1.00 98.81 207 LEU A O 1
ATOM 1587 N N . GLU A 1 208 ? -7.521 -5.836 -15.877 1.00 98.75 208 GLU A N 1
ATOM 1588 C CA . GLU A 1 208 ? -8.975 -6.057 -15.968 1.00 98.75 208 GLU A CA 1
ATOM 1589 C C . GLU A 1 208 ? -9.306 -7.324 -16.768 1.00 98.75 208 GLU A C 1
ATOM 1591 O O . GLU A 1 208 ? -10.148 -8.122 -16.358 1.00 98.75 208 GLU A O 1
ATOM 1596 N N . ARG A 1 209 ? -8.610 -7.558 -17.890 1.00 98.56 209 ARG A N 1
ATOM 1597 C CA . ARG A 1 209 ? -8.757 -8.783 -18.698 1.00 98.56 209 ARG A CA 1
ATOM 1598 C C . ARG A 1 209 ? -8.351 -10.045 -17.948 1.00 98.56 209 ARG A C 1
ATOM 1600 O O . ARG A 1 209 ? -8.919 -11.101 -18.214 1.00 98.56 209 ARG A O 1
ATOM 1607 N N . ALA A 1 210 ? -7.401 -9.936 -17.024 1.00 98.44 210 ALA A N 1
ATOM 1608 C CA . ALA A 1 210 ? -7.020 -11.020 -16.125 1.00 98.44 210 ALA A CA 1
ATOM 1609 C C . ALA A 1 210 ? -8.037 -11.251 -14.985 1.00 98.44 210 ALA A C 1
ATOM 1611 O O . ALA A 1 210 ? -7.859 -12.169 -14.191 1.00 98.44 210 ALA A O 1
ATOM 1612 N N . GLY A 1 211 ? -9.116 -10.460 -14.916 1.00 98.50 211 GLY A N 1
ATOM 1613 C CA . GLY A 1 211 ? -10.224 -10.645 -13.976 1.00 98.50 211 GLY A CA 1
ATOM 1614 C C . GLY A 1 211 ? -10.132 -9.808 -12.700 1.00 98.50 211 GLY A C 1
ATOM 1615 O O . GLY A 1 211 ? -10.957 -9.985 -11.805 1.00 98.50 211 GLY A O 1
ATOM 1616 N N . PHE A 1 212 ? -9.166 -8.892 -12.593 1.00 98.75 212 PHE A N 1
ATOM 1617 C CA . PHE A 1 212 ? -9.025 -8.044 -11.409 1.00 98.75 212 PHE A CA 1
ATOM 1618 C C . PHE A 1 212 ? -9.983 -6.850 -11.439 1.00 98.75 212 PHE A C 1
ATOM 1620 O O . PHE A 1 212 ? -10.214 -6.229 -12.478 1.00 98.75 212 PHE A O 1
ATOM 1627 N N . ARG A 1 213 ? -10.488 -6.463 -10.262 1.00 98.69 213 ARG A N 1
ATOM 1628 C CA . ARG A 1 213 ? -11.204 -5.197 -10.078 1.00 98.69 213 ARG A CA 1
ATOM 1629 C C . ARG A 1 213 ? -10.198 -4.053 -9.997 1.00 98.69 213 ARG A C 1
ATOM 1631 O O . ARG A 1 213 ? -9.607 -3.813 -8.945 1.00 98.69 213 ARG A O 1
ATOM 1638 N N . VAL A 1 214 ? -10.000 -3.356 -11.112 1.00 98.81 214 VAL A N 1
ATOM 1639 C CA . VAL A 1 214 ? -8.990 -2.298 -11.224 1.00 98.81 214 VAL A CA 1
ATOM 1640 C C . VAL A 1 214 ? -9.589 -0.918 -10.948 1.00 98.81 214 VAL A C 1
ATOM 1642 O O . VAL A 1 214 ? -10.677 -0.586 -11.418 1.00 98.81 214 VAL A O 1
ATOM 1645 N N . ARG A 1 215 ? -8.858 -0.085 -10.201 1.00 98.56 215 ARG A N 1
ATOM 1646 C CA . ARG A 1 215 ? -9.103 1.360 -10.079 1.00 98.56 215 ARG A CA 1
ATOM 1647 C C . ARG A 1 215 ? -7.876 2.125 -10.538 1.00 98.56 215 ARG A C 1
ATOM 1649 O O . ARG A 1 215 ? -6.759 1.776 -10.167 1.00 98.56 215 ARG A O 1
ATOM 1656 N N . THR A 1 216 ? -8.073 3.176 -11.322 1.00 98.31 216 THR A N 1
ATOM 1657 C CA . THR A 1 216 ? -6.972 3.928 -11.932 1.00 98.31 216 THR A CA 1
ATOM 1658 C C . THR A 1 216 ? -6.886 5.360 -11.425 1.00 98.31 216 THR A C 1
ATOM 1660 O O . THR A 1 216 ? -7.893 6.065 -11.392 1.00 98.31 216 THR A O 1
ATOM 1663 N N . TYR A 1 217 ? -5.667 5.815 -11.141 1.00 97.00 217 TYR A N 1
ATOM 1664 C CA . TYR A 1 217 ? -5.355 7.153 -10.641 1.00 97.00 217 TYR A CA 1
ATOM 1665 C C . TYR A 1 217 ? -4.204 7.753 -11.464 1.00 97.00 217 TYR A C 1
ATOM 1667 O O . TYR A 1 217 ? -3.027 7.566 -11.149 1.00 97.00 217 TYR A O 1
ATOM 1675 N N . TYR A 1 218 ? -4.549 8.427 -12.568 1.00 93.81 218 TYR A N 1
ATOM 1676 C CA . TYR A 1 218 ? -3.571 9.016 -13.498 1.00 93.81 218 TYR A CA 1
ATOM 1677 C C . TYR A 1 218 ? -3.286 10.511 -13.245 1.00 93.81 218 TYR A C 1
ATOM 1679 O O . TYR A 1 218 ? -2.275 11.047 -13.714 1.00 93.81 218 TYR A O 1
ATOM 1687 N N . GLU A 1 219 ? -4.194 11.204 -12.559 1.00 79.25 219 GLU A N 1
ATOM 1688 C CA . GLU A 1 219 ? -4.125 12.654 -12.314 1.00 79.25 219 GLU A CA 1
ATOM 1689 C C . GLU A 1 219 ? -2.958 13.052 -11.416 1.00 79.25 219 GLU A C 1
ATOM 1691 O O . GLU A 1 219 ? -2.560 12.249 -10.552 1.00 79.25 219 GLU A O 1
#

Nearest PDB structures (foldseek):
  5vsm-assembly2_B  TM=7.432E-01  e=3.565E-08  Mus musculus
  6q2q-assembly1_A  TM=7.337E-01  e=3.209E-07  Mus musculus
  5vsm-assembly1_A  TM=7.267E-01  e=5.160E-07  Mus musculus
  6b4c-assembly4_D  TM=7.747E-01  e=4.376E-06  Trichoderma virens Gv29-8
  7n7h-assembly1_A  TM=7.560E-01  e=7.568E-05  Nematostella vectensis

Secondary structure (DSSP, 8-state):
---TT---S---SS----S-S-HHHHHHHHHHHHTT-TT--EEEE--SS-GGGSTTHHHHHHHHHHHHHHTT---EEEEEE-STTTTSHHHHHHHTT-SEEEEE---S-HHHHHHHT-PPTT--HHHHHHHHHHHHHH--SEEEEEEEE-EETTEES-SHHHHHHHHHHHHHH--SEEEEEE--SPPSSTTEEPPPHHHHHHHHHHHHHTT--EEEE--

pLDDT: mean 94.68, std 5.08, range [66.25, 98.88]

Mean predicted aligned error: 3.48 Å